Protein AF-A0A3B0J7M9-F1 (afdb_monomer)

Structure (mmCIF, N/CA/C/O backbone):
data_AF-A0A3B0J7M9-F1
#
_entry.id   AF-A0A3B0J7M9-F1
#
loop_
_atom_site.group_PDB
_atom_site.id
_atom_site.type_symbol
_atom_site.label_atom_id
_atom_site.label_alt_id
_atom_site.label_comp_id
_atom_site.label_asym_id
_atom_site.label_entity_id
_atom_site.label_seq_id
_atom_site.pdbx_PDB_ins_code
_atom_site.Cartn_x
_atom_site.Cartn_y
_atom_site.Cartn_z
_atom_site.occupancy
_atom_site.B_iso_or_equiv
_atom_site.auth_seq_id
_atom_site.auth_comp_id
_atom_site.auth_asym_id
_atom_site.auth_atom_id
_atom_site.pdbx_PDB_model_num
ATOM 1 N N . MET A 1 1 ? 18.127 -10.772 -14.877 1.00 65.06 1 MET A N 1
ATOM 2 C CA . MET A 1 1 ? 17.963 -11.924 -13.970 1.00 65.06 1 MET A CA 1
ATOM 3 C C . MET A 1 1 ? 16.869 -12.774 -14.571 1.00 65.06 1 MET A C 1
ATOM 5 O O . MET A 1 1 ? 15.917 -12.187 -15.080 1.00 65.06 1 MET A O 1
ATOM 9 N N . ASP A 1 2 ? 17.038 -14.091 -14.592 1.00 73.06 2 ASP A N 1
ATOM 10 C CA . ASP A 1 2 ? 15.945 -15.001 -14.953 1.00 73.06 2 ASP A CA 1
ATOM 11 C C . ASP A 1 2 ? 14.877 -14.960 -13.842 1.00 73.06 2 ASP A C 1
ATOM 13 O O . ASP A 1 2 ? 15.210 -14.741 -12.678 1.00 73.06 2 ASP A O 1
ATOM 17 N N . GLU A 1 3 ? 13.597 -15.137 -14.164 1.00 77.38 3 GLU A N 1
ATOM 18 C CA . GLU A 1 3 ? 12.531 -15.157 -13.148 1.00 77.38 3 GLU A CA 1
ATOM 19 C C . GLU A 1 3 ? 12.593 -16.402 -12.253 1.00 77.38 3 GLU A C 1
ATOM 21 O O . GLU A 1 3 ? 12.064 -16.394 -11.143 1.00 77.38 3 GLU A O 1
ATOM 26 N N . ASN A 1 4 ? 13.274 -17.458 -12.707 1.00 73.81 4 ASN A N 1
ATOM 27 C CA . ASN A 1 4 ? 13.575 -18.639 -11.899 1.00 73.81 4 ASN A CA 1
ATOM 28 C C . ASN A 1 4 ? 14.769 -18.422 -10.954 1.00 73.81 4 ASN A C 1
ATOM 30 O O . ASN A 1 4 ? 15.087 -19.296 -10.145 1.00 73.81 4 ASN A O 1
ATOM 34 N N . GLU A 1 5 ? 15.448 -17.279 -11.055 1.00 69.00 5 GLU A N 1
ATOM 35 C CA . GLU A 1 5 ? 16.564 -16.917 -10.195 1.00 69.00 5 GLU A CA 1
ATOM 36 C C . GLU A 1 5 ? 16.133 -15.942 -9.102 1.00 69.00 5 GLU A C 1
ATOM 38 O O . GLU A 1 5 ? 15.372 -14.996 -9.302 1.00 69.00 5 GLU A O 1
ATOM 43 N N . ARG A 1 6 ? 16.716 -16.126 -7.918 1.00 80.69 6 ARG A N 1
ATOM 44 C CA . ARG A 1 6 ? 16.541 -15.203 -6.803 1.00 80.69 6 ARG A CA 1
ATOM 45 C C . ARG A 1 6 ? 17.266 -13.887 -7.085 1.00 80.69 6 ARG A C 1
ATOM 47 O O . ARG A 1 6 ? 18.492 -13.812 -6.990 1.00 80.69 6 ARG A O 1
ATOM 54 N N . ALA A 1 7 ? 16.511 -12.824 -7.335 1.00 77.69 7 ALA A N 1
ATOM 55 C CA . ALA A 1 7 ? 17.045 -11.469 -7.390 1.00 77.69 7 ALA A CA 1
ATOM 56 C C . ALA A 1 7 ? 17.095 -10.822 -5.991 1.00 77.69 7 ALA A C 1
ATOM 58 O O . ALA A 1 7 ? 16.279 -11.095 -5.115 1.00 77.69 7 ALA A O 1
ATOM 59 N N . GLY A 1 8 ? 18.080 -9.953 -5.754 1.00 80.69 8 GLY A N 1
ATOM 60 C CA . GLY A 1 8 ? 18.259 -9.253 -4.477 1.00 80.69 8 GLY A CA 1
ATOM 61 C C . GLY A 1 8 ? 17.590 -7.880 -4.455 1.00 80.69 8 GLY A C 1
ATOM 62 O O . GLY A 1 8 ? 18.300 -6.880 -4.428 1.00 80.69 8 GLY A O 1
ATOM 63 N N . HIS A 1 9 ? 16.256 -7.815 -4.460 1.00 80.56 9 HIS A N 1
ATOM 64 C CA . HIS A 1 9 ? 15.515 -6.551 -4.624 1.00 80.56 9 HIS A CA 1
ATOM 65 C C . HIS A 1 9 ? 14.647 -6.153 -3.417 1.00 80.56 9 HIS A C 1
ATOM 67 O O . HIS A 1 9 ? 14.522 -4.966 -3.125 1.00 80.56 9 HIS A O 1
ATOM 73 N N . THR A 1 10 ? 14.087 -7.104 -2.661 1.00 74.12 10 THR A N 1
ATOM 74 C CA . THR A 1 10 ? 13.201 -6.800 -1.515 1.00 74.12 10 THR A CA 1
ATOM 75 C C . THR A 1 10 ? 13.969 -6.530 -0.218 1.00 74.12 10 THR A C 1
ATOM 77 O O . THR A 1 10 ? 13.566 -5.720 0.617 1.00 74.12 10 THR A O 1
ATOM 80 N N . GLY A 1 11 ? 15.110 -7.196 -0.019 1.00 88.56 11 GLY A N 1
ATOM 81 C CA . GLY A 1 11 ? 15.830 -7.197 1.262 1.00 88.56 11 GLY A CA 1
ATOM 82 C C . GLY A 1 11 ? 14.973 -7.743 2.417 1.00 88.56 11 GLY A C 1
ATOM 83 O O . GLY A 1 11 ? 14.135 -8.620 2.214 1.00 88.56 11 GLY A O 1
ATOM 84 N N . VAL A 1 12 ? 15.165 -7.223 3.639 1.00 90.31 12 VAL A N 1
ATOM 85 C CA . VAL A 1 12 ? 14.309 -7.572 4.792 1.00 90.31 12 VAL A CA 1
ATOM 86 C C . VAL A 1 12 ? 12.879 -7.114 4.508 1.00 90.31 12 VAL A C 1
ATOM 88 O O . VAL A 1 12 ? 12.622 -5.910 4.410 1.00 90.31 12 VAL A O 1
ATOM 91 N N . SER A 1 13 ? 11.981 -8.082 4.347 1.00 94.69 13 SER A N 1
ATOM 92 C CA . SER A 1 13 ? 10.613 -7.879 3.876 1.00 94.69 13 SER A CA 1
ATOM 93 C C . SER A 1 13 ? 9.651 -8.908 4.473 1.00 94.69 13 SER A C 1
ATOM 95 O O . SER A 1 13 ? 10.061 -10.036 4.773 1.00 94.69 13 SER A O 1
ATOM 97 N N . LEU A 1 14 ? 8.383 -8.514 4.637 1.00 97.44 14 LEU A N 1
ATOM 98 C CA . LEU A 1 14 ? 7.282 -9.386 5.047 1.00 97.44 14 LEU A CA 1
ATOM 99 C C . LEU A 1 14 ? 5.992 -8.996 4.319 1.00 97.44 14 LEU A C 1
ATOM 101 O O . LEU A 1 14 ? 5.634 -7.822 4.282 1.00 97.44 14 LEU A O 1
ATOM 105 N N . TRP A 1 15 ? 5.277 -9.986 3.787 1.00 98.19 15 TRP A N 1
ATOM 106 C CA . TRP A 1 15 ? 3.929 -9.811 3.244 1.00 98.19 15 TRP A CA 1
ATOM 107 C C . TRP A 1 15 ? 3.099 -11.078 3.420 1.00 98.19 15 TRP A C 1
ATOM 109 O O . TRP A 1 15 ? 3.592 -12.180 3.182 1.00 98.19 15 TRP A O 1
ATOM 119 N N . ALA A 1 16 ? 1.842 -10.933 3.843 1.00 96.00 16 ALA A N 1
ATOM 120 C CA . ALA A 1 16 ? 0.881 -12.030 3.991 1.00 96.00 16 ALA A CA 1
ATOM 121 C C . ALA A 1 16 ? 1.448 -13.239 4.771 1.00 96.00 16 ALA A C 1
ATOM 123 O O . ALA A 1 16 ? 1.261 -14.397 4.402 1.00 96.00 16 ALA A O 1
ATOM 124 N N . GLY A 1 17 ? 2.196 -12.959 5.845 1.00 94.31 17 GLY A N 1
ATOM 125 C CA . GLY A 1 17 ? 2.819 -13.973 6.702 1.00 94.31 17 GLY A CA 1
ATOM 126 C C . GLY A 1 17 ? 4.103 -14.611 6.157 1.00 94.31 17 GLY A C 1
ATOM 127 O O . GLY A 1 17 ? 4.713 -15.406 6.868 1.00 94.31 17 GLY A O 1
ATOM 128 N N . ARG A 1 18 ? 4.549 -14.258 4.945 1.00 95.06 18 ARG A N 1
ATOM 129 C CA . ARG A 1 18 ? 5.828 -14.700 4.369 1.00 95.06 18 ARG A CA 1
ATOM 130 C C . ARG A 1 18 ? 6.914 -13.661 4.608 1.00 95.06 18 ARG A C 1
ATOM 132 O O . ARG A 1 18 ? 6.666 -12.470 4.445 1.00 95.06 18 ARG A O 1
ATOM 139 N N . THR A 1 19 ? 8.112 -14.110 4.969 1.00 94.50 19 THR A N 1
ATOM 140 C CA . THR A 1 19 ? 9.314 -13.277 5.125 1.00 94.50 19 THR A CA 1
ATOM 141 C C . THR A 1 19 ? 10.315 -13.549 4.003 1.00 94.50 19 THR A C 1
ATOM 143 O O . THR A 1 19 ? 10.172 -14.529 3.279 1.00 94.50 19 THR A O 1
ATOM 146 N N . ASN A 1 20 ? 11.333 -12.689 3.865 1.00 91.88 20 ASN A N 1
ATOM 147 C CA . ASN A 1 20 ? 12.397 -12.819 2.857 1.00 91.88 20 ASN A CA 1
ATOM 148 C C . ASN A 1 20 ? 11.833 -12.978 1.433 1.00 91.88 20 ASN A C 1
ATOM 150 O O . ASN A 1 20 ? 12.136 -13.930 0.717 1.00 91.88 20 ASN A O 1
ATOM 154 N N . LEU A 1 21 ? 11.018 -12.011 1.008 1.00 93.81 21 LEU A N 1
ATOM 155 C CA . LEU A 1 21 ? 10.251 -12.105 -0.235 1.00 93.81 21 LEU A CA 1
ATOM 156 C C . LEU A 1 21 ? 11.108 -12.184 -1.505 1.00 93.81 21 LEU A C 1
ATOM 158 O O . LEU A 1 21 ? 10.560 -12.478 -2.555 1.00 93.81 21 LEU A O 1
ATOM 162 N N . ASN A 1 22 ? 12.432 -11.988 -1.436 1.00 90.00 22 ASN A N 1
ATOM 163 C CA . ASN A 1 22 ? 13.326 -12.318 -2.556 1.00 90.00 22 ASN A CA 1
ATOM 164 C C . ASN A 1 22 ? 13.155 -13.775 -3.021 1.00 90.00 22 ASN A C 1
ATOM 166 O O . ASN A 1 22 ? 13.420 -14.075 -4.176 1.00 90.00 22 ASN A O 1
ATOM 170 N N . ASP A 1 23 ? 12.740 -14.677 -2.129 1.00 89.00 23 ASP A N 1
ATOM 171 C CA . ASP A 1 23 ? 12.590 -16.099 -2.440 1.00 89.00 23 ASP A CA 1
ATOM 172 C C . ASP A 1 23 ? 11.310 -16.396 -3.243 1.00 89.00 23 ASP A C 1
ATOM 174 O O . ASP A 1 23 ? 11.196 -17.459 -3.845 1.00 89.00 23 ASP A O 1
ATOM 178 N N . THR A 1 24 ? 10.330 -15.485 -3.232 1.00 91.62 24 THR A N 1
ATOM 179 C CA . THR A 1 24 ? 8.986 -15.725 -3.786 1.00 91.62 24 THR A CA 1
ATOM 180 C C . THR A 1 24 ? 8.420 -14.525 -4.547 1.00 91.62 24 THR A C 1
ATOM 182 O O . THR A 1 24 ? 7.202 -14.416 -4.686 1.00 91.62 24 THR A O 1
ATOM 185 N N . ALA A 1 25 ? 9.260 -13.582 -4.974 1.00 93.69 25 ALA A N 1
ATOM 186 C CA . ALA A 1 25 ? 8.825 -12.375 -5.669 1.00 93.69 25 ALA A CA 1
ATOM 187 C C . ALA A 1 25 ? 9.623 -12.151 -6.951 1.00 93.69 25 ALA A C 1
ATOM 189 O O . ALA A 1 25 ? 10.807 -12.461 -7.031 1.00 93.69 25 ALA A O 1
ATOM 190 N N . ILE A 1 26 ? 8.956 -11.531 -7.921 1.00 94.81 26 ILE A N 1
ATOM 191 C CA . ILE A 1 26 ? 9.579 -10.955 -9.109 1.00 94.81 26 ILE A CA 1
ATOM 192 C C . ILE A 1 26 ? 9.649 -9.444 -8.890 1.00 94.81 26 ILE A C 1
ATOM 194 O O . ILE A 1 26 ? 8.642 -8.800 -8.589 1.00 94.81 26 ILE A O 1
ATOM 198 N N . GLY A 1 27 ? 10.849 -8.878 -8.991 1.00 95.69 27 GLY A N 1
ATOM 199 C CA . GLY A 1 27 ? 11.084 -7.446 -8.831 1.00 95.69 27 GLY A CA 1
ATOM 200 C C . GLY A 1 27 ? 10.988 -6.696 -10.155 1.00 95.69 27 GLY A C 1
ATOM 201 O O . GLY A 1 27 ? 11.694 -7.033 -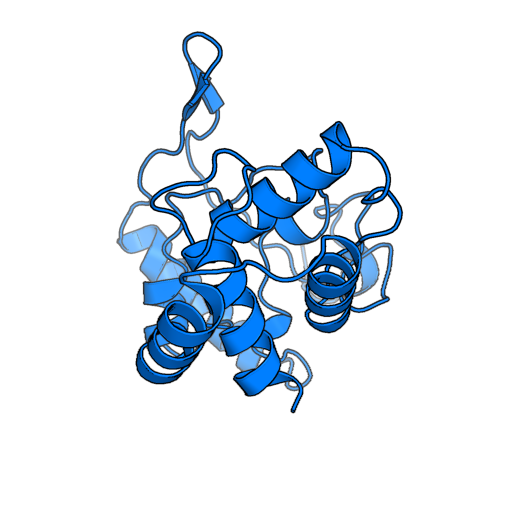11.101 1.00 95.69 27 GLY A O 1
ATOM 202 N N . ILE A 1 28 ? 10.172 -5.641 -10.200 1.00 96.06 28 ILE A N 1
ATOM 203 C CA . ILE A 1 28 ? 10.124 -4.694 -11.321 1.00 96.06 28 ILE A CA 1
ATOM 204 C C . ILE A 1 28 ? 10.658 -3.351 -10.830 1.00 96.06 28 ILE A C 1
ATOM 206 O O . ILE A 1 28 ? 10.045 -2.697 -9.986 1.00 96.06 28 ILE A O 1
ATOM 210 N N . GLU A 1 29 ? 11.800 -2.928 -11.368 1.00 95.62 29 GLU A N 1
ATOM 211 C CA . GLU A 1 29 ? 12.353 -1.601 -11.109 1.00 95.62 29 GLU A CA 1
ATOM 212 C C . GLU A 1 29 ? 11.963 -0.635 -12.225 1.00 95.62 29 GLU A C 1
ATOM 214 O O . GLU A 1 29 ? 12.142 -0.913 -13.411 1.00 95.62 29 GLU A O 1
ATOM 219 N N . ILE A 1 30 ? 11.441 0.528 -11.840 1.00 95.50 30 ILE A N 1
ATOM 220 C CA . ILE A 1 30 ? 10.999 1.556 -12.778 1.00 95.50 30 ILE A CA 1
ATOM 221 C C . ILE A 1 30 ? 11.838 2.798 -12.534 1.00 95.50 30 ILE A C 1
ATOM 223 O O . ILE A 1 30 ? 11.837 3.360 -11.438 1.00 95.50 30 ILE A O 1
ATOM 227 N N . VAL A 1 31 ? 12.539 3.251 -13.571 1.00 95.94 31 VAL A N 1
ATOM 228 C CA . VAL A 1 31 ? 13.343 4.472 -13.499 1.00 95.94 31 VAL A CA 1
ATOM 229 C C . VAL A 1 31 ? 12.435 5.663 -13.186 1.00 95.94 31 VAL A C 1
ATOM 231 O O . VAL A 1 31 ? 11.619 6.069 -14.013 1.00 95.94 31 VAL A O 1
ATOM 234 N N . ASN A 1 32 ? 12.606 6.240 -11.999 1.00 95.69 32 ASN A N 1
ATOM 235 C CA . ASN A 1 32 ? 11.926 7.445 -11.541 1.00 95.69 32 ASN A CA 1
ATOM 236 C C . ASN A 1 32 ? 12.882 8.260 -10.657 1.00 95.69 32 ASN A C 1
ATOM 238 O O . ASN A 1 32 ? 13.706 7.701 -9.938 1.00 95.69 32 ASN A O 1
ATOM 242 N N . LYS A 1 33 ? 12.786 9.592 -10.705 1.00 94.12 33 LYS A N 1
ATOM 243 C CA . LYS A 1 33 ? 13.670 10.500 -9.948 1.00 94.12 33 LYS A CA 1
ATOM 244 C C . LYS A 1 33 ? 13.161 10.785 -8.528 1.00 94.12 33 LYS A C 1
ATOM 246 O O . LYS A 1 33 ? 13.426 11.859 -7.990 1.00 94.12 33 LYS A O 1
ATOM 251 N N . ALA A 1 34 ? 12.390 9.867 -7.944 1.00 94.19 34 ALA A N 1
ATOM 252 C CA . ALA A 1 34 ? 11.951 9.977 -6.561 1.00 94.19 34 ALA A CA 1
ATOM 253 C C . ALA A 1 34 ? 13.166 10.115 -5.637 1.00 94.19 34 ALA A C 1
ATOM 255 O O . ALA A 1 34 ? 14.185 9.446 -5.801 1.00 94.19 34 ALA A O 1
ATOM 256 N N . GLY A 1 35 ? 13.069 11.023 -4.675 1.00 93.00 35 GLY A N 1
ATOM 257 C CA . GLY A 1 35 ? 14.208 11.409 -3.853 1.00 93.00 35 GLY A CA 1
ATOM 258 C C . GLY A 1 35 ? 13.844 12.494 -2.854 1.00 93.00 35 GLY A C 1
ATOM 259 O O . GLY A 1 35 ? 12.697 12.935 -2.783 1.00 93.00 35 GLY A O 1
ATOM 260 N N . TYR A 1 36 ? 14.807 12.899 -2.034 1.00 91.75 36 TYR A N 1
ATOM 261 C CA . TYR A 1 36 ? 14.607 13.993 -1.092 1.00 91.75 36 TYR A CA 1
ATOM 262 C C . TYR A 1 36 ? 15.021 15.312 -1.736 1.00 91.75 36 TYR A C 1
ATOM 264 O O . TYR A 1 36 ? 16.141 15.448 -2.222 1.00 91.75 36 TYR A O 1
ATOM 272 N N . ALA A 1 37 ? 14.127 16.293 -1.693 1.00 91.75 37 ALA A N 1
ATOM 273 C CA . ALA A 1 37 ? 14.407 17.674 -2.051 1.00 91.75 37 ALA A CA 1
ATOM 274 C C . ALA A 1 37 ? 13.946 18.569 -0.897 1.00 91.75 37 ALA A C 1
ATOM 276 O O . ALA A 1 37 ? 12.807 18.463 -0.442 1.00 91.75 37 ALA A O 1
ATOM 277 N N . ASN A 1 38 ? 14.836 19.427 -0.391 1.00 91.12 38 ASN A N 1
ATOM 278 C CA . ASN A 1 38 ? 14.557 20.343 0.725 1.00 91.12 38 ASN A CA 1
ATOM 279 C C . ASN A 1 38 ? 13.962 19.641 1.963 1.00 91.12 38 ASN A C 1
ATOM 281 O O . ASN A 1 38 ? 12.992 20.108 2.553 1.00 91.12 38 ASN A O 1
ATOM 285 N N . GLY A 1 39 ? 14.505 18.472 2.322 1.00 88.31 39 GLY A N 1
ATOM 286 C CA . GLY A 1 39 ? 14.043 17.686 3.473 1.00 88.31 39 GLY A CA 1
ATOM 287 C C . GLY A 1 39 ? 12.696 16.978 3.277 1.00 88.31 39 GLY A C 1
ATOM 288 O O . GLY A 1 39 ? 12.239 16.287 4.184 1.00 88.31 39 GLY A O 1
ATOM 289 N N . LYS A 1 40 ? 12.070 17.092 2.100 1.00 87.88 40 LYS A N 1
ATOM 290 C CA . LYS A 1 40 ? 10.803 16.437 1.770 1.00 87.88 40 LYS A CA 1
ATOM 291 C C . LYS A 1 40 ? 11.006 15.378 0.692 1.00 87.88 40 LYS A C 1
ATOM 293 O O . LYS A 1 40 ? 11.702 15.596 -0.296 1.00 87.88 40 LYS A O 1
ATOM 298 N N . MET A 1 41 ? 10.360 14.234 0.875 1.00 91.06 41 MET A 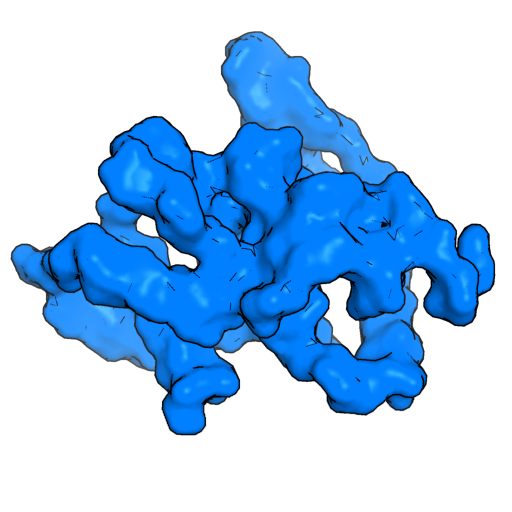N 1
ATOM 299 C CA . MET A 1 41 ? 10.270 13.203 -0.156 1.00 91.06 41 MET A CA 1
ATOM 300 C C . MET A 1 41 ? 9.412 13.713 -1.322 1.00 91.06 41 MET A C 1
ATOM 302 O O . MET A 1 41 ? 8.276 14.146 -1.108 1.00 91.06 41 MET A O 1
ATOM 306 N N . ILE A 1 42 ? 9.944 13.643 -2.539 1.00 94.94 42 ILE A N 1
ATOM 307 C CA . ILE A 1 42 ? 9.242 13.986 -3.777 1.00 94.94 42 ILE A CA 1
ATOM 308 C C . ILE A 1 42 ? 9.027 12.736 -4.633 1.00 94.94 42 ILE A C 1
ATOM 310 O O . ILE A 1 42 ? 9.901 11.874 -4.716 1.00 94.94 42 ILE A O 1
ATOM 314 N N . PHE A 1 43 ? 7.865 12.666 -5.284 1.00 96.44 43 PHE A N 1
ATOM 315 C CA . PHE A 1 43 ? 7.486 11.591 -6.200 1.00 96.44 43 PHE A CA 1
ATOM 316 C C . PHE A 1 43 ? 7.121 12.200 -7.560 1.00 96.44 43 PHE A C 1
ATOM 318 O O . PHE A 1 43 ? 5.984 12.633 -7.749 1.00 96.44 43 PHE A O 1
ATOM 325 N N . PRO A 1 44 ? 8.080 12.318 -8.493 1.00 96.69 44 PRO A N 1
ATOM 326 C CA . PRO A 1 44 ? 7.790 12.731 -9.861 1.00 96.69 44 PRO A CA 1
ATOM 327 C C . PRO A 1 44 ? 6.808 11.772 -10.539 1.00 96.69 44 PRO A C 1
ATOM 329 O O . PRO A 1 44 ? 6.856 10.565 -10.299 1.00 96.69 44 PRO A O 1
ATOM 332 N N . LEU A 1 45 ? 5.964 12.302 -11.428 1.00 97.06 45 LEU A N 1
ATOM 333 C CA . LEU A 1 45 ? 5.076 11.481 -12.250 1.00 97.06 45 LEU A CA 1
ATOM 334 C C . LEU A 1 45 ? 5.877 10.486 -13.097 1.00 97.06 45 LEU A C 1
ATOM 336 O O . LEU A 1 45 ? 6.977 10.785 -13.568 1.00 97.06 45 LEU A O 1
ATOM 340 N N . PHE A 1 46 ? 5.303 9.304 -13.290 1.00 97.12 46 PHE A N 1
ATOM 341 C CA . PHE A 1 46 ? 5.825 8.304 -14.212 1.00 97.12 46 PHE A CA 1
ATOM 342 C C . PHE A 1 46 ? 5.439 8.675 -15.645 1.00 97.12 46 PHE A C 1
ATOM 344 O O . PHE A 1 46 ? 4.355 9.206 -15.880 1.00 97.12 46 PHE A O 1
ATOM 351 N N . ASN A 1 47 ? 6.328 8.404 -16.600 1.00 95.50 47 ASN A N 1
ATOM 352 C CA . ASN A 1 47 ? 6.023 8.570 -18.018 1.00 95.50 47 ASN A CA 1
ATOM 353 C C . ASN A 1 47 ? 4.943 7.554 -18.431 1.00 95.50 47 ASN A C 1
ATOM 355 O O . ASN A 1 47 ? 5.061 6.380 -18.081 1.00 95.50 47 ASN A O 1
ATOM 359 N N . ASP A 1 48 ? 3.928 7.971 -19.191 1.00 95.62 48 ASP A N 1
ATOM 360 C CA . ASP A 1 48 ? 2.835 7.077 -19.598 1.00 95.62 48 ASP A CA 1
ATOM 361 C C . ASP A 1 48 ? 3.333 5.850 -20.391 1.00 95.62 48 ASP A C 1
ATOM 363 O O . ASP A 1 48 ? 2.875 4.742 -20.130 1.00 95.62 48 ASP A O 1
ATOM 367 N N . ASN A 1 49 ? 4.370 5.984 -21.230 1.00 97.44 49 ASN A N 1
ATOM 368 C CA . ASN A 1 49 ? 4.987 4.845 -21.926 1.00 97.44 49 ASN A CA 1
ATOM 369 C C . ASN A 1 49 ? 5.632 3.847 -20.949 1.00 97.44 49 ASN A C 1
ATOM 371 O O . ASN A 1 49 ? 5.607 2.643 -21.189 1.00 97.44 49 ASN A O 1
ATOM 375 N N . GLN A 1 50 ? 6.220 4.328 -19.842 1.00 96.31 50 GLN A N 1
ATOM 376 C CA . GLN A 1 50 ? 6.736 3.434 -18.796 1.00 96.31 50 GLN A CA 1
ATOM 377 C C . GLN A 1 50 ? 5.586 2.719 -18.089 1.00 96.31 50 GLN A C 1
ATOM 379 O O . GLN A 1 50 ? 5.698 1.536 -17.786 1.00 96.31 50 GLN A O 1
ATOM 384 N N . VAL A 1 51 ? 4.485 3.425 -17.827 1.00 97.69 51 VAL A N 1
ATOM 385 C CA . VAL A 1 51 ? 3.301 2.848 -17.182 1.00 97.69 51 VAL A CA 1
ATOM 386 C C . VAL A 1 51 ? 2.683 1.762 -18.060 1.00 97.69 51 VAL A C 1
ATOM 388 O O . VAL A 1 51 ? 2.355 0.696 -17.547 1.00 97.69 51 VAL A O 1
ATOM 391 N N . ASP A 1 52 ? 2.560 1.989 -19.365 1.00 97.88 52 ASP A N 1
ATOM 392 C CA . ASP A 1 52 ? 1.996 0.999 -20.285 1.00 97.88 52 ASP A CA 1
ATOM 393 C C . ASP A 1 52 ? 2.899 -0.229 -20.443 1.00 97.88 52 ASP A C 1
ATOM 395 O O . ASP A 1 52 ? 2.406 -1.354 -20.365 1.00 97.88 52 ASP A O 1
ATOM 399 N N . ALA A 1 53 ? 4.221 -0.039 -20.518 1.00 97.88 53 ALA A N 1
ATOM 400 C CA . ALA A 1 53 ? 5.171 -1.152 -20.501 1.00 97.88 53 ALA A CA 1
ATOM 401 C C . ALA A 1 53 ? 5.081 -1.978 -19.203 1.00 97.88 53 ALA A C 1
ATOM 403 O O . ALA A 1 53 ? 5.134 -3.206 -19.235 1.00 97.88 53 ALA A O 1
ATOM 404 N N . VAL A 1 54 ? 4.903 -1.317 -18.052 1.00 97.75 54 VAL A N 1
ATOM 405 C CA . VAL A 1 54 ? 4.707 -1.999 -16.763 1.00 97.75 54 VAL A CA 1
ATOM 406 C C . VAL A 1 54 ? 3.403 -2.790 -16.748 1.00 97.75 54 VAL A C 1
ATOM 408 O O . VAL A 1 54 ? 3.394 -3.905 -16.233 1.00 97.75 54 VAL A O 1
ATOM 411 N N . LYS A 1 55 ? 2.315 -2.258 -17.320 1.00 98.06 55 LYS A N 1
ATOM 412 C CA . LYS A 1 55 ? 1.046 -2.994 -17.413 1.00 98.06 55 LYS A CA 1
ATOM 413 C C . LYS A 1 55 ? 1.195 -4.260 -18.251 1.00 98.06 55 LYS A C 1
ATOM 415 O O . LYS A 1 55 ? 0.781 -5.327 -17.810 1.00 98.06 55 LYS A O 1
ATOM 420 N N . GLU A 1 56 ? 1.800 -4.147 -19.433 1.00 98.06 56 GLU A N 1
ATOM 421 C CA . GLU A 1 56 ? 2.023 -5.287 -20.327 1.00 98.06 56 GLU A CA 1
ATOM 422 C C . GLU A 1 56 ? 2.878 -6.366 -19.649 1.00 98.06 56 GLU A C 1
ATOM 424 O O . GLU A 1 56 ? 2.491 -7.537 -19.609 1.00 98.06 56 GLU A O 1
ATOM 429 N N . LEU A 1 57 ? 3.994 -5.961 -19.034 1.00 97.75 57 LEU A N 1
ATOM 430 C CA . LEU A 1 57 ? 4.879 -6.866 -18.306 1.00 97.75 57 LEU A CA 1
ATOM 431 C C . LEU A 1 57 ? 4.163 -7.545 -17.133 1.00 97.75 57 LEU A C 1
ATOM 433 O O . LEU A 1 57 ? 4.249 -8.762 -16.976 1.00 97.75 57 LEU A O 1
ATOM 437 N N . ALA A 1 58 ? 3.441 -6.779 -16.315 1.00 97.50 58 ALA A N 1
ATOM 438 C CA . ALA A 1 58 ? 2.742 -7.323 -15.160 1.00 97.50 58 ALA A CA 1
ATOM 439 C C . ALA A 1 58 ? 1.641 -8.309 -15.576 1.00 97.50 58 ALA A C 1
ATOM 441 O O . ALA A 1 58 ? 1.544 -9.377 -14.979 1.00 97.50 58 ALA A O 1
ATOM 442 N N . LEU A 1 59 ? 0.866 -8.020 -16.628 1.00 97.06 59 LEU A N 1
ATOM 443 C CA . LEU A 1 59 ? -0.123 -8.967 -17.160 1.00 97.06 59 LEU A CA 1
ATOM 444 C C . LEU A 1 59 ? 0.532 -10.260 -17.649 1.00 97.06 59 LEU A C 1
ATOM 446 O O . LEU A 1 59 ? 0.026 -11.344 -17.360 1.00 97.06 59 LEU A O 1
ATOM 450 N N . ASN A 1 60 ? 1.668 -10.160 -18.345 1.00 96.88 60 ASN A N 1
ATOM 451 C CA . ASN A 1 60 ? 2.413 -11.332 -18.794 1.00 96.88 60 ASN A CA 1
ATOM 452 C C . ASN A 1 60 ? 2.896 -12.199 -17.618 1.00 96.88 60 ASN A C 1
ATOM 454 O O . ASN A 1 60 ? 2.785 -13.422 -17.674 1.00 96.88 60 ASN A O 1
ATOM 458 N N . ILE A 1 61 ? 3.405 -11.576 -16.551 1.00 96.44 61 ILE A N 1
ATOM 459 C CA . ILE A 1 61 ? 3.829 -12.277 -15.332 1.00 96.44 61 ILE A CA 1
ATOM 460 C C . ILE A 1 61 ? 2.623 -12.944 -14.661 1.00 96.44 61 ILE A C 1
ATOM 462 O O . ILE A 1 61 ? 2.646 -14.147 -14.419 1.00 96.44 61 ILE A O 1
ATOM 466 N N . ILE A 1 62 ? 1.537 -12.207 -14.417 1.00 96.00 62 ILE A N 1
ATOM 467 C CA . ILE A 1 62 ? 0.339 -12.729 -13.734 1.00 96.00 62 ILE A CA 1
ATOM 468 C C . ILE A 1 62 ? -0.227 -13.960 -14.458 1.00 96.00 62 ILE A C 1
ATOM 470 O O . ILE A 1 62 ? -0.589 -14.940 -13.813 1.00 96.00 62 ILE A O 1
ATOM 474 N N . GLN A 1 63 ? -0.244 -13.958 -15.796 1.00 95.56 63 GLN A N 1
ATOM 475 C CA . GLN A 1 63 ? -0.704 -15.107 -16.589 1.00 95.56 63 GLN A CA 1
ATOM 476 C C . GLN A 1 63 ? 0.141 -16.373 -16.380 1.00 95.56 63 GLN A C 1
ATOM 478 O O . GLN A 1 63 ? -0.377 -17.481 -16.511 1.00 95.56 63 GLN A O 1
ATOM 483 N N . ARG A 1 64 ? 1.432 -16.227 -16.062 1.00 96.62 64 ARG A N 1
ATOM 484 C CA . ARG A 1 64 ? 2.364 -17.346 -15.851 1.00 96.62 64 ARG A CA 1
ATOM 485 C C . ARG A 1 64 ? 2.411 -17.824 -14.399 1.00 96.62 64 ARG A C 1
ATOM 487 O O . ARG A 1 64 ? 2.785 -18.970 -14.163 1.00 96.62 64 ARG A O 1
ATOM 494 N N . TYR A 1 65 ? 1.991 -16.989 -13.447 1.00 95.12 65 TYR A N 1
ATOM 495 C CA . TYR A 1 65 ? 1.985 -17.290 -12.012 1.00 95.12 65 TYR A CA 1
ATOM 496 C C . TYR A 1 65 ? 0.564 -17.177 -11.433 1.00 95.12 65 TYR A C 1
ATOM 498 O O . TYR A 1 65 ? 0.237 -16.168 -10.808 1.00 95.12 65 TYR A O 1
ATOM 506 N N . PRO A 1 66 ? -0.290 -18.208 -11.594 1.00 89.94 66 PRO A N 1
ATOM 507 C CA . PRO A 1 66 ? -1.709 -18.140 -11.223 1.00 89.94 66 PRO A CA 1
ATOM 508 C C . PRO A 1 66 ? -1.967 -17.945 -9.718 1.00 89.94 66 PRO A C 1
ATOM 510 O O . PRO A 1 66 ? -3.021 -17.437 -9.344 1.00 89.94 66 PRO A O 1
ATOM 513 N N . ASP A 1 67 ? -1.004 -18.279 -8.852 1.00 92.00 67 ASP A N 1
ATOM 514 C CA . ASP A 1 67 ? -1.086 -18.023 -7.404 1.00 92.00 67 ASP A CA 1
ATOM 515 C C . ASP A 1 67 ? -0.878 -16.532 -7.043 1.00 92.00 67 ASP A C 1
ATOM 517 O O . ASP A 1 67 ? -1.043 -16.118 -5.886 1.00 92.00 67 ASP A O 1
ATOM 521 N N . MET A 1 68 ? -0.509 -15.691 -8.017 1.00 94.38 68 MET A N 1
ATOM 522 C CA . MET A 1 68 ? -0.351 -14.249 -7.843 1.00 94.38 68 MET A CA 1
ATOM 523 C C . MET A 1 68 ? -1.719 -13.559 -7.799 1.00 94.38 68 MET A C 1
ATOM 525 O O . MET A 1 68 ? -2.202 -12.991 -8.774 1.00 94.38 68 MET A O 1
ATOM 529 N N . SER A 1 69 ? -2.343 -13.596 -6.621 1.00 96.25 69 SER A N 1
ATOM 530 C CA . SER A 1 69 ? -3.571 -12.842 -6.357 1.00 96.25 69 SER A CA 1
ATOM 531 C C . SER A 1 69 ? -3.373 -11.323 -6.532 1.00 96.25 69 SER A C 1
ATOM 533 O O . SER A 1 69 ? -2.257 -10.824 -6.345 1.00 96.25 69 SER A O 1
ATOM 535 N N . PRO A 1 70 ? -4.447 -10.547 -6.786 1.00 98.12 70 PRO A N 1
ATOM 536 C CA . PRO A 1 70 ? -4.377 -9.085 -6.857 1.00 98.12 70 PRO A CA 1
ATOM 537 C C . PRO A 1 70 ? -3.706 -8.433 -5.637 1.00 98.12 70 PRO A C 1
ATOM 539 O O . PRO A 1 70 ? -2.990 -7.445 -5.770 1.00 98.12 70 PRO A O 1
ATOM 542 N N . THR A 1 71 ? -3.881 -9.007 -4.444 1.00 98.38 71 THR A N 1
ATOM 543 C CA . THR A 1 71 ? -3.285 -8.513 -3.192 1.00 98.38 71 THR A CA 1
ATOM 544 C C . THR A 1 71 ? -1.797 -8.846 -3.036 1.00 98.38 71 THR A C 1
ATOM 546 O O . THR A 1 71 ? -1.182 -8.409 -2.069 1.00 98.38 71 THR A O 1
ATOM 549 N N . ASN A 1 72 ? -1.202 -9.606 -3.961 1.00 98.31 72 ASN A N 1
ATOM 550 C CA . ASN A 1 72 ? 0.236 -9.902 -3.993 1.00 98.31 72 ASN A CA 1
ATOM 551 C C . ASN A 1 72 ? 1.024 -8.971 -4.927 1.00 98.31 72 ASN A C 1
ATOM 553 O O . ASN A 1 72 ? 2.246 -9.078 -5.008 1.00 98.31 72 ASN A O 1
ATOM 557 N N . ILE A 1 73 ? 0.349 -8.044 -5.608 1.00 98.38 73 ILE A N 1
ATOM 558 C CA . ILE A 1 73 ? 0.986 -7.008 -6.423 1.00 98.38 73 ILE A CA 1
ATOM 559 C C . ILE A 1 73 ? 1.130 -5.776 -5.535 1.00 98.38 73 ILE A C 1
ATOM 561 O O . ILE A 1 73 ? 0.166 -5.059 -5.269 1.00 98.38 73 ILE A O 1
ATOM 565 N N . VAL A 1 74 ? 2.339 -5.587 -5.015 1.00 98.56 74 VAL A N 1
ATOM 566 C CA . VAL A 1 74 ? 2.619 -4.672 -3.905 1.00 98.56 74 VAL A CA 1
ATOM 567 C C . VAL A 1 74 ? 3.795 -3.759 -4.202 1.00 98.56 74 VAL A C 1
ATOM 569 O O . VAL A 1 74 ? 4.689 -4.089 -4.982 1.00 98.56 74 VAL A O 1
ATOM 572 N N . GLY A 1 75 ? 3.805 -2.598 -3.556 1.00 98.38 75 GLY A N 1
ATOM 573 C CA . GLY A 1 75 ? 4.961 -1.722 -3.530 1.00 98.38 75 GLY A CA 1
ATOM 574 C C . GLY A 1 75 ? 6.019 -2.230 -2.558 1.00 98.38 75 GLY A C 1
ATOM 575 O O . GLY A 1 75 ? 5.739 -2.939 -1.589 1.00 98.38 75 GLY A O 1
ATOM 576 N N . HIS A 1 76 ? 7.258 -1.790 -2.752 1.00 98.06 76 HIS A N 1
ATOM 577 C CA . HIS A 1 76 ? 8.319 -2.053 -1.784 1.00 98.06 76 HIS A CA 1
ATOM 578 C C . HIS A 1 76 ? 8.013 -1.400 -0.425 1.00 98.06 76 HIS A C 1
ATOM 580 O O . HIS A 1 76 ? 8.364 -1.942 0.625 1.00 98.06 76 HIS A O 1
ATOM 586 N N . SER A 1 77 ? 7.312 -0.260 -0.440 1.00 98.06 77 SER A N 1
ATOM 587 C CA . SER A 1 77 ? 6.780 0.401 0.753 1.00 98.06 77 SER A CA 1
ATOM 588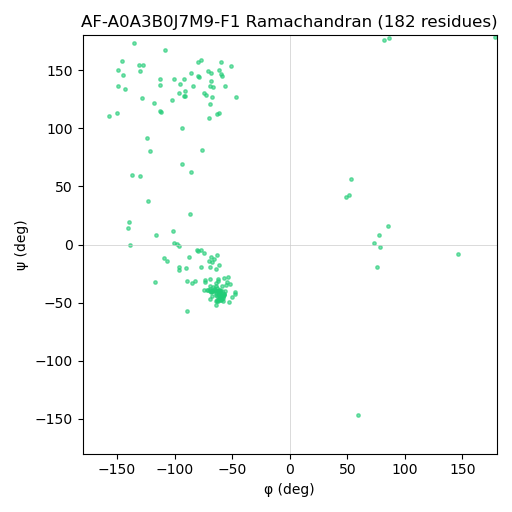 C C . SER A 1 77 ? 5.911 -0.508 1.613 1.00 98.06 77 SER A C 1
ATOM 590 O O . SER A 1 77 ? 5.921 -0.342 2.829 1.00 98.06 77 SER A O 1
ATOM 592 N N . ASP A 1 78 ? 5.196 -1.456 1.006 1.00 98.75 78 ASP A N 1
ATOM 593 C CA . ASP A 1 78 ? 4.199 -2.277 1.698 1.00 98.75 78 ASP A CA 1
ATOM 594 C C . ASP A 1 78 ? 4.842 -3.450 2.435 1.00 98.75 78 ASP A C 1
ATOM 596 O O . ASP A 1 78 ? 4.387 -3.860 3.501 1.00 98.75 78 ASP A O 1
ATOM 600 N N . ILE A 1 79 ? 5.948 -3.949 1.881 1.00 98.31 79 ILE A N 1
ATOM 601 C CA . ILE A 1 79 ? 6.671 -5.114 2.396 1.00 98.31 79 ILE A CA 1
ATOM 602 C C . ILE A 1 79 ? 7.850 -4.736 3.299 1.00 98.31 79 ILE A C 1
ATOM 604 O O . ILE A 1 79 ? 8.346 -5.574 4.049 1.00 98.31 79 ILE A O 1
ATOM 608 N N . ALA A 1 80 ? 8.333 -3.491 3.214 1.00 97.25 80 ALA A N 1
ATOM 609 C CA . ALA A 1 80 ? 9.497 -2.984 3.939 1.00 97.25 80 ALA A CA 1
ATOM 610 C C . ALA A 1 80 ? 9.177 -1.659 4.654 1.00 97.25 80 ALA A C 1
ATOM 612 O O . ALA A 1 80 ? 9.816 -0.622 4.421 1.00 97.25 80 ALA A O 1
ATOM 613 N N . ILE A 1 81 ? 8.177 -1.718 5.539 1.00 97.69 81 ILE A N 1
ATOM 614 C CA . ILE A 1 81 ? 7.616 -0.574 6.267 1.00 97.69 81 ILE A CA 1
ATOM 615 C C . ILE A 1 81 ? 8.706 0.313 6.872 1.00 97.69 81 ILE A C 1
ATOM 617 O O . ILE A 1 81 ? 9.592 -0.140 7.596 1.00 97.69 81 ILE A O 1
ATOM 621 N N . GLY A 1 82 ? 8.639 1.612 6.574 1.00 94.19 82 GLY A N 1
ATOM 622 C CA . GLY A 1 82 ? 9.538 2.620 7.136 1.00 94.19 82 GLY A CA 1
ATOM 623 C C . GLY A 1 82 ? 10.950 2.654 6.547 1.00 94.19 82 GLY A C 1
ATOM 624 O O . GLY A 1 82 ? 11.621 3.675 6.675 1.00 94.19 82 GLY A O 1
ATOM 625 N N . ARG A 1 83 ? 11.396 1.581 5.884 1.00 96.31 83 ARG A N 1
ATOM 626 C CA . ARG A 1 83 ? 12.690 1.519 5.188 1.00 96.31 83 ARG A CA 1
ATOM 627 C C . ARG A 1 83 ? 12.582 1.985 3.740 1.00 96.31 83 ARG A C 1
ATOM 629 O O . ARG A 1 83 ? 13.553 2.501 3.189 1.00 96.31 83 ARG A O 1
ATOM 636 N N . LYS A 1 84 ? 11.424 1.763 3.118 1.00 96.25 84 LYS A N 1
ATOM 637 C CA . LYS A 1 84 ? 11.176 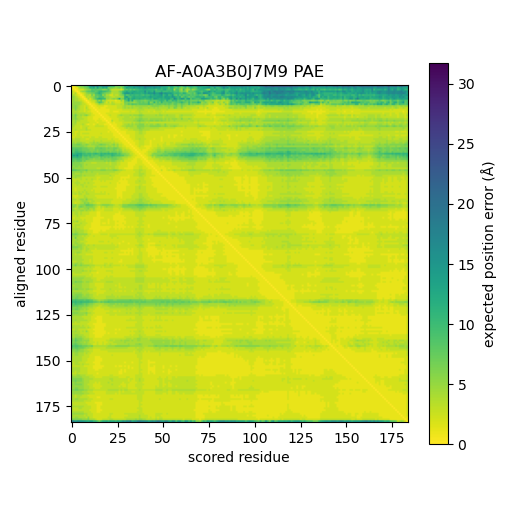2.004 1.695 1.00 96.25 84 LYS A CA 1
ATOM 638 C C . LYS A 1 84 ? 9.937 2.863 1.482 1.00 96.25 84 LYS A C 1
ATOM 640 O O . LYS A 1 84 ? 9.063 2.959 2.340 1.00 96.25 84 LYS A O 1
ATOM 645 N N . SER A 1 85 ? 9.910 3.563 0.356 1.00 96.81 85 SER A N 1
ATOM 646 C CA . SER A 1 85 ? 8.820 4.473 -0.038 1.00 96.81 85 SER A CA 1
ATOM 647 C C . SER A 1 85 ? 8.470 4.349 -1.521 1.00 96.81 85 SER A C 1
ATOM 649 O O . SER A 1 85 ? 7.592 5.057 -1.997 1.00 96.81 85 SER A O 1
ATOM 651 N N . ASP A 1 86 ? 9.164 3.475 -2.242 1.00 97.12 86 ASP A N 1
ATOM 652 C CA . ASP A 1 86 ? 8.952 3.111 -3.634 1.00 97.12 86 ASP A CA 1
ATOM 653 C C . ASP A 1 86 ? 7.799 2.097 -3.786 1.00 97.12 86 ASP A C 1
ATOM 655 O O . ASP A 1 86 ? 7.607 1.249 -2.911 1.00 97.12 86 ASP A O 1
ATOM 659 N N . PRO A 1 87 ? 7.014 2.179 -4.879 1.00 97.75 87 PRO A N 1
ATOM 660 C CA . PRO A 1 87 ? 7.166 3.104 -6.012 1.00 97.75 87 PRO A CA 1
ATOM 661 C C . PRO A 1 87 ? 6.611 4.520 -5.741 1.00 97.75 87 PRO A C 1
ATOM 663 O O . PRO A 1 87 ? 6.805 5.430 -6.545 1.00 97.75 87 PRO A O 1
ATOM 666 N N . GLY A 1 88 ? 5.984 4.732 -4.580 1.00 96.69 88 GLY A N 1
ATOM 667 C CA . GLY A 1 88 ? 5.570 6.048 -4.097 1.00 96.69 88 GLY A CA 1
ATOM 668 C C . GLY A 1 88 ? 4.203 6.516 -4.588 1.00 96.69 88 GLY A C 1
ATOM 669 O O . GLY A 1 88 ? 3.528 5.855 -5.372 1.00 96.69 88 GLY A O 1
ATOM 670 N N . ALA A 1 89 ? 3.791 7.696 -4.118 1.00 97.19 89 ALA A N 1
ATOM 671 C CA . ALA A 1 89 ? 2.428 8.207 -4.308 1.00 97.19 89 ALA A CA 1
ATOM 672 C C . ALA A 1 89 ? 2.106 8.614 -5.757 1.00 97.19 89 ALA A C 1
ATOM 674 O O . ALA A 1 89 ? 0.948 8.833 -6.089 1.00 97.19 89 ALA A O 1
ATOM 675 N N . ALA A 1 90 ? 3.120 8.747 -6.616 1.00 97.94 90 ALA A N 1
ATOM 676 C CA . ALA A 1 90 ? 2.925 9.055 -8.031 1.00 97.94 90 ALA A CA 1
ATOM 677 C C . ALA A 1 90 ? 2.710 7.803 -8.894 1.00 97.94 90 ALA A C 1
ATOM 679 O O . ALA A 1 90 ? 2.376 7.927 -10.073 1.00 97.94 90 ALA A O 1
ATOM 680 N N . PHE A 1 91 ? 2.930 6.606 -8.341 1.00 98.38 91 PHE A N 1
ATOM 681 C CA . PHE A 1 91 ? 2.758 5.369 -9.089 1.00 98.38 91 PHE A CA 1
ATOM 682 C C . PHE A 1 91 ? 1.267 5.084 -9.306 1.00 98.38 91 PHE A C 1
ATOM 684 O O . PHE A 1 91 ? 0.503 5.114 -8.344 1.00 98.38 91 PHE A O 1
ATOM 691 N N . PRO A 1 92 ? 0.806 4.824 -10.537 1.00 98.25 92 PRO A N 1
ATOM 692 C CA . PRO A 1 92 ? -0.617 4.882 -10.848 1.00 98.25 92 PRO A CA 1
ATOM 693 C C . PRO A 1 92 ? -1.348 3.563 -10.542 1.00 98.25 92 PRO A C 1
ATOM 695 O O . PRO A 1 92 ? -1.914 2.945 -11.443 1.00 98.25 92 PRO A O 1
ATOM 698 N N . TRP A 1 93 ? -1.379 3.149 -9.271 1.00 98.69 93 TRP A N 1
ATOM 699 C CA . TRP A 1 93 ? -2.001 1.897 -8.813 1.00 98.69 93 TRP A CA 1
ATOM 700 C C . TRP A 1 93 ? -3.429 1.706 -9.331 1.00 98.69 93 TRP A C 1
ATOM 702 O O . TRP A 1 93 ? -3.749 0.648 -9.866 1.00 98.69 93 TRP A O 1
ATOM 712 N N . LYS A 1 94 ? -4.270 2.750 -9.277 1.00 98.25 94 LYS A N 1
ATOM 713 C CA . LYS A 1 94 ? -5.637 2.682 -9.818 1.00 98.25 94 LYS A CA 1
ATOM 714 C C . LYS A 1 94 ? -5.665 2.387 -11.319 1.00 98.25 94 LYS A C 1
ATOM 716 O O . LYS A 1 94 ? -6.458 1.557 -11.747 1.00 98.25 94 LYS A O 1
ATOM 721 N N . LYS A 1 95 ? -4.787 3.025 -12.109 1.00 98.00 95 LYS A N 1
ATOM 722 C CA . LYS A 1 95 ? -4.720 2.786 -13.562 1.00 98.00 95 LYS A CA 1
ATOM 723 C C . LYS A 1 95 ? -4.295 1.348 -13.873 1.00 98.00 95 LYS A C 1
ATOM 725 O O . LYS A 1 95 ? -4.714 0.816 -14.892 1.00 98.00 95 LYS A O 1
ATOM 730 N N . LEU A 1 96 ? -3.443 0.746 -13.038 1.00 98.56 96 LEU A N 1
ATOM 731 C CA . LEU A 1 96 ? -3.074 -0.668 -13.153 1.00 98.56 96 LEU A CA 1
ATOM 732 C C . LEU A 1 96 ? -4.266 -1.567 -12.798 1.00 98.56 96 LEU A C 1
ATOM 734 O O . LEU A 1 96 ? -4.608 -2.463 -13.572 1.00 98.56 96 LEU A O 1
ATOM 738 N N . TYR A 1 97 ? -4.952 -1.278 -11.691 1.00 98.62 97 TYR A N 1
ATOM 739 C CA . TYR A 1 97 ? -6.147 -2.014 -11.277 1.00 98.62 97 TYR A CA 1
ATOM 740 C C . TYR A 1 97 ? -7.238 -2.007 -12.353 1.00 98.62 97 TYR A C 1
ATOM 742 O O . TYR A 1 97 ? -7.814 -3.051 -12.643 1.00 98.62 97 TYR A O 1
ATOM 750 N N . ASP A 1 98 ? -7.473 -0.862 -12.999 1.00 97.94 98 ASP A N 1
ATOM 751 C CA . ASP A 1 98 ? -8.451 -0.735 -14.090 1.00 97.94 98 ASP A CA 1
ATOM 752 C C . ASP A 1 98 ? -8.120 -1.623 -15.301 1.00 97.94 98 ASP A C 1
ATOM 754 O O . ASP A 1 98 ? -8.990 -1.911 -16.118 1.00 97.94 98 ASP A O 1
ATOM 758 N N . THR A 1 99 ? -6.875 -2.095 -15.398 1.00 97.25 99 THR A N 1
ATOM 759 C CA . THR A 1 99 ? -6.413 -3.064 -16.404 1.00 97.25 99 THR A CA 1
ATOM 760 C C . THR A 1 99 ? -6.296 -4.497 -15.872 1.00 97.25 99 THR A C 1
ATOM 762 O O . THR A 1 99 ? -5.735 -5.354 -16.546 1.00 97.25 99 THR A O 1
ATOM 765 N N . GLY A 1 100 ? -6.826 -4.777 -14.677 1.00 97.12 100 GLY A N 1
ATOM 766 C CA . GLY A 1 100 ? -6.806 -6.103 -14.050 1.00 97.12 100 GLY A CA 1
ATOM 767 C C . GLY A 1 100 ? -5.538 -6.416 -13.250 1.00 97.12 100 GLY A C 1
ATOM 768 O O . GLY A 1 100 ? -5.285 -7.580 -12.948 1.00 97.12 100 GLY A O 1
ATOM 769 N N . ILE A 1 101 ? -4.732 -5.405 -12.912 1.00 98.50 101 ILE A N 1
A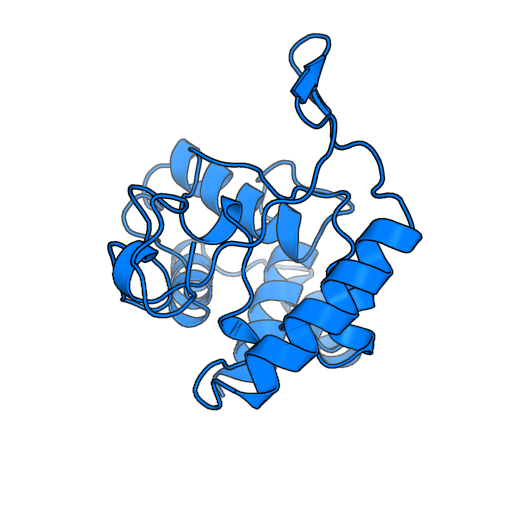TOM 770 C CA . ILE A 1 101 ? -3.431 -5.576 -12.254 1.00 98.50 101 ILE A CA 1
ATOM 771 C C . ILE A 1 101 ? -3.489 -5.003 -10.841 1.00 98.50 101 ILE A C 1
ATOM 773 O O . ILE A 1 101 ? -3.582 -3.793 -10.643 1.00 98.50 101 ILE A O 1
ATOM 777 N N . GLY A 1 102 ? -3.346 -5.875 -9.852 1.00 98.44 102 GLY A N 1
ATOM 778 C CA . GLY A 1 102 ? -3.294 -5.490 -8.448 1.00 98.44 102 GLY A CA 1
ATOM 779 C C . GLY A 1 102 ? -4.664 -5.268 -7.830 1.00 98.44 102 GLY A C 1
ATOM 780 O O . GLY A 1 102 ? -5.701 -5.396 -8.476 1.00 98.44 102 GLY A O 1
ATOM 781 N N . ALA A 1 103 ? -4.662 -4.999 -6.531 1.00 98.69 103 ALA A N 1
ATOM 782 C CA . ALA A 1 103 ? -5.873 -4.807 -5.755 1.00 98.69 103 ALA A CA 1
ATOM 783 C C . ALA A 1 103 ? -6.285 -3.331 -5.712 1.00 98.69 103 ALA A C 1
ATOM 785 O O . ALA A 1 103 ? -5.464 -2.430 -5.572 1.00 98.69 103 ALA A O 1
ATOM 786 N N . TRP A 1 104 ? -7.592 -3.091 -5.756 1.00 98.88 104 TRP A N 1
ATOM 787 C CA . TRP A 1 104 ? -8.205 -1.811 -5.404 1.00 98.88 104 TRP A CA 1
ATOM 788 C C . TRP A 1 104 ? -9.571 -2.015 -4.746 1.00 98.88 104 TRP A C 1
ATOM 790 O O . TRP A 1 104 ? -10.198 -3.069 -4.916 1.00 98.88 104 TRP A O 1
ATOM 800 N N . TYR A 1 105 ? -10.019 -1.020 -3.983 1.00 98.62 105 TYR A N 1
ATOM 801 C CA . TYR A 1 105 ? -11.327 -1.013 -3.325 1.00 98.62 105 TYR A CA 1
ATOM 802 C C . TYR A 1 105 ? -12.448 -0.622 -4.291 1.00 98.62 105 TYR A C 1
ATOM 804 O O . TYR A 1 105 ? -12.219 0.087 -5.268 1.00 98.62 105 TYR A O 1
ATOM 812 N N . GLU A 1 106 ? -13.677 -1.027 -3.979 1.00 98.12 106 GLU A N 1
ATOM 813 C CA . GLU A 1 106 ? -14.859 -0.471 -4.642 1.00 98.12 106 GLU A CA 1
ATOM 814 C C . GLU A 1 106 ? -15.284 0.832 -3.971 1.00 98.12 106 GLU A C 1
ATOM 816 O O . GLU A 1 106 ? -15.323 0.927 -2.739 1.00 98.12 106 GLU A O 1
ATOM 821 N N . GLU A 1 107 ? -15.619 1.837 -4.780 1.00 98.06 107 GLU A N 1
ATOM 822 C CA . GLU A 1 107 ? -15.985 3.164 -4.280 1.00 98.06 107 GLU A CA 1
ATOM 823 C C . GLU A 1 107 ? -17.240 3.098 -3.399 1.00 98.06 107 GLU A C 1
ATOM 825 O O . GLU A 1 107 ? -17.269 3.702 -2.331 1.00 98.06 107 GLU A O 1
ATOM 830 N N . GLU A 1 108 ? -18.235 2.291 -3.772 1.00 98.44 108 GLU A N 1
ATOM 831 C CA . GLU A 1 108 ? -19.467 2.105 -2.994 1.00 98.44 108 GLU A CA 1
ATOM 832 C C . GLU A 1 108 ? -19.195 1.517 -1.599 1.00 98.44 108 GLU A C 1
ATOM 834 O O . GLU A 1 108 ? -19.716 2.011 -0.595 1.00 98.44 108 GLU A O 1
ATOM 839 N N . ILE A 1 109 ? -18.317 0.510 -1.510 1.00 98.50 109 ILE A N 1
ATOM 840 C CA . ILE A 1 109 ? -17.935 -0.116 -0.235 1.00 98.50 109 ILE A CA 1
ATOM 841 C C . ILE A 1 109 ? -17.111 0.863 0.611 1.00 98.50 109 ILE A C 1
ATOM 843 O O . ILE A 1 109 ? -17.326 0.972 1.821 1.00 98.50 109 ILE A O 1
ATOM 847 N N . LYS A 1 110 ? -16.208 1.638 -0.010 1.00 98.62 110 LYS A N 1
ATOM 848 C CA . LYS A 1 110 ? -15.497 2.716 0.690 1.00 98.62 110 LYS A CA 1
ATOM 849 C C . LYS A 1 110 ? -16.489 3.729 1.265 1.00 98.62 110 LYS A C 1
ATOM 851 O O . LYS A 1 110 ? -16.366 4.080 2.434 1.00 98.62 110 LYS A O 1
ATOM 856 N N . GLN A 1 111 ? -17.482 4.178 0.495 1.00 98.69 111 GLN A N 1
ATOM 857 C CA . GLN A 1 111 ? -18.468 5.159 0.966 1.00 98.69 111 GLN A CA 1
ATOM 858 C C . GLN A 1 111 ? -19.342 4.621 2.108 1.00 98.69 111 GLN A C 1
ATOM 860 O O . GLN A 1 111 ? -19.575 5.329 3.088 1.00 98.69 111 GLN A O 1
ATOM 865 N N . LYS A 1 112 ? -19.741 3.344 2.051 1.00 98.56 112 LYS A N 1
ATOM 866 C CA . LYS A 1 112 ? -20.397 2.646 3.171 1.00 98.56 112 LYS A CA 1
ATOM 867 C C . LYS A 1 112 ? -19.570 2.758 4.459 1.00 98.56 112 LYS A C 1
ATOM 869 O O . LYS A 1 112 ? -20.102 3.147 5.499 1.00 98.56 112 LYS A O 1
ATOM 874 N N . TYR A 1 113 ? -18.269 2.466 4.400 1.00 98.62 113 TYR A N 1
ATOM 875 C CA . TYR A 1 113 ? -17.398 2.562 5.576 1.00 98.62 113 TYR A CA 1
ATOM 876 C C . TYR A 1 113 ? -17.062 4.003 5.986 1.00 98.62 113 TYR A C 1
ATOM 878 O O . TYR A 1 113 ? -16.897 4.266 7.178 1.00 98.62 113 TYR A O 1
ATOM 886 N N . MET A 1 114 ? -17.008 4.944 5.039 1.00 98.56 114 MET A N 1
ATOM 887 C CA . MET A 1 114 ? -16.879 6.375 5.333 1.00 98.56 114 MET A CA 1
ATOM 888 C C . MET A 1 114 ? -18.028 6.854 6.218 1.00 98.56 114 MET A C 1
ATOM 890 O O . MET A 1 114 ? -17.783 7.476 7.250 1.00 98.56 114 MET A O 1
ATOM 894 N N . GLU A 1 115 ? -19.272 6.523 5.859 1.00 98.50 115 GLU A N 1
ATOM 895 C CA . GLU A 1 115 ? -20.432 6.904 6.669 1.00 98.50 115 GLU A CA 1
ATOM 896 C C . GLU A 1 115 ? -20.437 6.163 8.012 1.00 98.50 115 GLU A C 1
ATOM 898 O O . GLU A 1 115 ? -20.669 6.775 9.055 1.00 98.50 115 GLU A O 1
ATOM 903 N N . GLN A 1 116 ? -20.076 4.874 8.024 1.00 98.38 116 GLN A N 1
ATOM 904 C CA . GLN A 1 116 ? -19.985 4.088 9.257 1.00 98.38 116 GLN A CA 1
ATOM 905 C C . GLN A 1 116 ? -18.995 4.683 10.276 1.00 98.38 116 GLN A C 1
ATOM 907 O O . GLN A 1 116 ? -19.264 4.669 11.479 1.00 98.38 116 GLN A O 1
ATOM 912 N N . PHE A 1 117 ? -17.848 5.196 9.824 1.00 98.19 117 PHE A N 1
ATOM 913 C CA . PHE A 1 117 ? -16.773 5.681 10.700 1.00 98.19 117 PHE A CA 1
ATOM 914 C C . PHE A 1 117 ? -16.730 7.201 10.869 1.00 98.19 117 PHE A C 1
ATOM 916 O O . PHE A 1 117 ? -15.892 7.704 11.619 1.00 98.19 117 PHE A O 1
ATOM 923 N N . LYS A 1 118 ? -17.661 7.927 10.245 1.00 95.50 118 LYS A N 1
ATOM 924 C CA . LYS A 1 118 ? -17.760 9.392 10.258 1.00 95.50 118 LYS A CA 1
ATOM 925 C C . LYS A 1 118 ? -17.644 10.019 11.646 1.00 95.50 118 LYS A C 1
ATOM 927 O O . LYS A 1 118 ? -16.957 11.019 11.814 1.00 95.50 118 LYS A O 1
ATOM 932 N N . ASN A 1 119 ? -18.298 9.417 12.639 1.00 95.00 119 ASN A N 1
ATOM 933 C CA . ASN A 1 119 ? -18.326 9.936 14.011 1.00 95.00 119 ASN A CA 1
ATOM 934 C C . ASN A 1 119 ? -17.276 9.290 14.921 1.00 95.00 119 ASN A C 1
ATOM 936 O O . ASN A 1 119 ? -16.935 9.841 15.967 1.00 95.00 119 ASN A O 1
ATOM 940 N N . LYS A 1 120 ? -16.801 8.092 14.570 1.00 97.06 120 LYS A N 1
ATOM 941 C CA . LYS A 1 120 ? -15.876 7.324 15.400 1.00 97.06 120 LYS A CA 1
ATOM 942 C C . LYS A 1 120 ? -15.089 6.338 14.552 1.00 97.06 120 LYS A C 1
ATOM 944 O O . LYS A 1 120 ? -15.613 5.317 14.109 1.00 97.06 120 LYS A O 1
ATOM 949 N N . ILE A 1 121 ? -13.801 6.620 14.412 1.00 97.31 121 ILE A N 1
ATOM 950 C CA . ILE A 1 121 ? -12.846 5.692 13.817 1.00 97.31 121 ILE A CA 1
ATOM 951 C C . ILE A 1 121 ? -12.658 4.483 14.764 1.00 97.31 121 ILE A C 1
ATOM 953 O O . ILE A 1 121 ? -12.622 4.664 15.988 1.00 97.31 121 ILE A O 1
ATOM 957 N N . PRO A 1 122 ? -12.543 3.249 14.233 1.00 98.12 122 PRO A N 1
ATOM 958 C CA . PRO A 1 122 ? -12.192 2.061 15.005 1.00 98.12 122 PRO A CA 1
ATOM 959 C C . PRO A 1 122 ? -10.938 2.240 15.868 1.00 98.12 122 PRO A C 1
ATOM 961 O O . PRO A 1 122 ? -10.037 3.017 15.557 1.00 98.12 122 PRO A O 1
ATOM 964 N N . ALA A 1 123 ? -10.849 1.474 16.956 1.00 98.19 123 ALA A N 1
ATOM 965 C CA . ALA A 1 123 ? -9.665 1.490 17.808 1.00 98.19 123 ALA A CA 1
ATOM 966 C C . ALA A 1 123 ? -8.410 1.046 17.033 1.00 98.19 123 ALA A C 1
ATOM 968 O O . ALA A 1 123 ? -8.485 0.186 16.152 1.00 98.19 123 ALA A O 1
ATOM 969 N N . LYS A 1 124 ? -7.237 1.569 17.424 1.00 98.19 124 LYS A N 1
ATOM 970 C CA . LYS A 1 124 ? -5.928 1.214 16.839 1.00 98.19 124 LYS A CA 1
ATOM 971 C C . LYS A 1 124 ? -5.735 -0.303 16.726 1.00 98.19 124 LYS A C 1
ATOM 973 O O . LYS A 1 124 ? -5.252 -0.783 15.709 1.00 98.19 124 LYS A O 1
ATOM 978 N N . THR A 1 125 ? -6.149 -1.063 17.738 1.00 98.12 125 THR A N 1
ATOM 979 C CA . THR A 1 125 ? -6.056 -2.531 17.755 1.00 98.12 125 THR A CA 1
ATOM 980 C C . THR A 1 125 ? -6.846 -3.196 16.627 1.00 98.12 125 THR A C 1
ATOM 982 O O . THR A 1 125 ? -6.357 -4.150 16.031 1.00 98.12 125 THR A O 1
ATOM 985 N N . GLU A 1 126 ? -8.031 -2.687 16.291 1.00 98.38 126 GLU A N 1
ATOM 986 C CA . GLU A 1 126 ? -8.862 -3.219 15.204 1.00 98.38 126 GLU A CA 1
ATOM 987 C C . GLU A 1 126 ? -8.308 -2.835 13.830 1.00 98.38 126 GLU A C 1
ATOM 989 O O . GLU A 1 126 ? -8.259 -3.665 12.924 1.00 98.38 126 GLU A O 1
ATOM 994 N N . ILE A 1 127 ? -7.802 -1.607 13.686 1.00 98.75 127 ILE A N 1
ATOM 995 C CA . ILE A 1 127 ? -7.135 -1.158 12.454 1.00 98.75 127 ILE A CA 1
ATOM 996 C C . ILE A 1 127 ? -5.891 -2.008 12.185 1.00 98.75 127 ILE A C 1
ATOM 998 O O . ILE A 1 127 ? -5.708 -2.513 11.080 1.00 98.75 127 ILE A O 1
ATOM 1002 N N . VAL A 1 128 ? -5.070 -2.238 13.212 1.00 98.75 128 VAL A N 1
ATOM 1003 C CA . VAL A 1 128 ? -3.876 -3.086 13.121 1.00 98.75 128 VAL A CA 1
ATOM 1004 C C . VAL A 1 128 ? -4.236 -4.524 12.734 1.00 98.75 128 VAL A C 1
ATOM 1006 O O . VAL A 1 128 ? -3.572 -5.107 11.879 1.00 98.75 128 VAL A O 1
ATOM 1009 N N . LYS A 1 129 ? -5.313 -5.098 13.286 1.00 98.56 129 LYS A N 1
ATOM 1010 C CA . LYS A 1 129 ? -5.797 -6.423 12.859 1.00 98.56 129 LYS A CA 1
ATOM 1011 C C . LYS A 1 129 ? -6.202 -6.443 11.385 1.00 98.56 129 LYS A C 1
ATOM 1013 O O . LYS A 1 129 ? -5.890 -7.410 10.694 1.00 98.56 129 LYS A 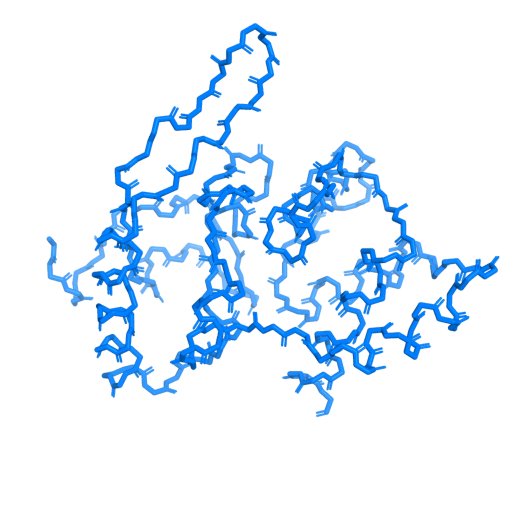O 1
ATOM 1018 N N . LYS A 1 130 ? -6.870 -5.397 10.890 1.00 98.69 130 LYS A N 1
ATOM 1019 C CA . LYS A 1 130 ? -7.270 -5.299 9.477 1.00 98.69 130 LYS A CA 1
ATOM 1020 C C . LYS A 1 130 ? -6.071 -5.128 8.544 1.00 98.69 130 LYS A C 1
ATOM 1022 O O . LYS A 1 130 ? -6.011 -5.827 7.541 1.00 98.69 130 LYS A O 1
ATOM 1027 N N . LEU A 1 131 ? -5.076 -4.317 8.912 1.00 98.81 131 LEU A N 1
ATOM 1028 C CA . LEU A 1 131 ? -3.807 -4.210 8.175 1.00 98.81 131 LEU A CA 1
ATOM 1029 C C . LEU A 1 131 ? -3.082 -5.559 8.103 1.00 98.81 131 LEU A C 1
ATOM 1031 O O . LEU A 1 131 ? -2.650 -5.968 7.027 1.00 98.81 131 LEU A O 1
ATOM 1035 N N . LYS A 1 132 ? -3.024 -6.286 9.227 1.00 98.56 132 LYS A N 1
ATOM 1036 C CA . LYS A 1 132 ? -2.467 -7.644 9.272 1.00 98.56 132 LYS A CA 1
ATOM 1037 C C . LYS A 1 132 ? -3.237 -8.612 8.375 1.00 98.56 132 LYS A C 1
ATOM 1039 O O . LYS A 1 132 ? -2.619 -9.411 7.686 1.00 98.56 132 LYS A O 1
ATOM 1044 N N . SER A 1 133 ? -4.569 -8.540 8.398 1.00 98.25 133 SER A N 1
ATOM 1045 C CA . SER A 1 133 ? -5.435 -9.394 7.572 1.00 98.25 133 SER A CA 1
ATOM 1046 C C . SER A 1 133 ? -5.212 -9.135 6.084 1.00 98.25 133 SER A C 1
ATOM 1048 O O . SER A 1 133 ? -5.200 -10.079 5.309 1.00 98.25 133 SER A O 1
ATOM 1050 N N . TYR A 1 134 ? -4.991 -7.873 5.704 1.00 98.69 134 TYR A N 1
ATOM 1051 C CA . TYR A 1 134 ? -4.697 -7.506 4.322 1.00 98.69 134 TYR A CA 1
ATOM 1052 C C . TYR A 1 134 ? -3.318 -7.992 3.852 1.00 98.69 134 TYR A C 1
ATOM 1054 O O . TYR A 1 134 ? -3.165 -8.377 2.698 1.00 98.69 134 TYR A O 1
ATOM 1062 N N . GLY A 1 135 ? -2.317 -7.995 4.741 1.00 98.50 135 GLY A N 1
ATOM 1063 C CA . GLY A 1 135 ? -1.004 -8.582 4.454 1.00 98.50 135 GLY A CA 1
ATOM 1064 C C . GLY A 1 135 ? 0.195 -7.885 5.095 1.00 98.50 135 GLY A C 1
ATOM 1065 O O . GLY A 1 135 ? 1.298 -8.426 5.041 1.00 98.50 135 GLY A O 1
ATOM 1066 N N . TYR A 1 136 ? 0.007 -6.725 5.725 1.00 98.69 136 TYR A N 1
ATOM 1067 C CA . TYR A 1 136 ? 1.110 -5.922 6.256 1.00 98.69 136 TYR A CA 1
ATOM 1068 C C . TYR A 1 136 ? 1.789 -6.545 7.482 1.00 98.69 136 TYR A C 1
ATOM 1070 O O . TYR A 1 136 ? 1.140 -7.161 8.335 1.00 98.69 136 TYR A O 1
ATOM 1078 N N . ASP A 1 137 ? 3.090 -6.275 7.633 1.00 98.12 137 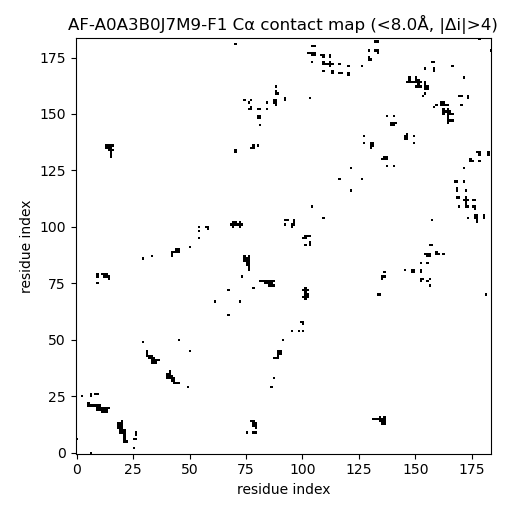ASP A N 1
ATOM 1079 C CA . ASP A 1 137 ? 3.778 -6.466 8.909 1.00 98.12 137 ASP A CA 1
ATOM 1080 C C . ASP A 1 137 ? 3.296 -5.439 9.935 1.00 98.12 137 ASP A C 1
ATOM 1082 O O . ASP A 1 137 ? 3.428 -4.226 9.762 1.00 98.12 137 ASP A O 1
ATOM 1086 N N . VAL A 1 138 ? 2.759 -5.946 11.039 1.00 98.19 138 VAL A N 1
ATOM 1087 C CA . VAL A 1 138 ? 2.257 -5.137 12.149 1.00 98.19 138 VAL A CA 1
ATOM 1088 C C . VAL A 1 138 ? 3.032 -5.349 13.445 1.00 98.19 138 VAL A C 1
ATOM 1090 O O . VAL A 1 138 ? 2.616 -4.853 14.493 1.00 98.19 138 VAL A O 1
ATOM 1093 N N . SER A 1 139 ? 4.146 -6.082 13.401 1.00 97.00 139 SER A N 1
ATOM 1094 C CA . SER A 1 139 ? 4.927 -6.463 14.584 1.00 97.00 139 SER A CA 1
ATOM 1095 C C . SER A 1 139 ? 5.358 -5.261 15.433 1.00 97.00 139 SER A C 1
ATOM 1097 O O . SER A 1 139 ? 5.347 -5.343 16.659 1.00 97.00 139 SER A O 1
ATOM 1099 N N . GLN A 1 140 ? 5.651 -4.122 14.797 1.00 95.50 140 GLN A N 1
ATOM 1100 C CA . GLN A 1 140 ? 6.075 -2.884 15.464 1.00 95.50 140 GLN A CA 1
ATOM 1101 C C . GLN A 1 140 ? 4.944 -1.864 15.676 1.00 95.50 140 GLN A C 1
ATOM 1103 O O . GLN A 1 140 ? 5.165 -0.802 16.255 1.00 95.50 140 GLN A O 1
ATOM 1108 N N . ALA A 1 141 ? 3.706 -2.167 15.273 1.00 95.88 141 ALA A N 1
ATOM 1109 C CA . ALA A 1 141 ? 2.604 -1.198 15.276 1.00 95.88 141 ALA A CA 1
ATOM 1110 C C . ALA A 1 141 ? 2.182 -0.722 16.682 1.00 95.88 141 ALA A C 1
ATOM 1112 O O . ALA A 1 141 ? 1.436 0.252 16.810 1.00 95.88 141 ALA A O 1
ATOM 1113 N N . ALA A 1 142 ? 2.645 -1.375 17.755 1.00 95.00 142 ALA A N 1
ATOM 1114 C CA . ALA A 1 142 ? 2.463 -0.882 19.119 1.00 95.00 142 ALA A CA 1
ATOM 1115 C C . ALA A 1 142 ? 3.149 0.483 19.323 1.00 95.00 142 ALA A C 1
ATOM 1117 O O . ALA A 1 142 ? 2.551 1.379 19.923 1.00 95.00 142 ALA A O 1
ATOM 1118 N N . ASN A 1 143 ? 4.342 0.675 18.749 1.00 96.19 143 ASN A N 1
ATOM 1119 C CA . ASN A 1 143 ? 5.062 1.946 18.753 1.00 96.19 143 ASN A CA 1
ATOM 1120 C C . ASN A 1 143 ? 4.342 2.975 17.861 1.00 96.19 143 ASN A C 1
ATOM 1122 O O . ASN A 1 143 ? 3.892 2.654 16.763 1.00 96.19 143 ASN A O 1
ATOM 1126 N N . ASN A 1 144 ? 4.209 4.223 18.320 1.00 96.31 144 ASN A N 1
ATOM 1127 C CA . ASN A 1 144 ? 3.500 5.257 17.556 1.00 96.31 144 ASN A CA 1
ATOM 1128 C C . ASN A 1 144 ? 4.247 5.688 16.287 1.00 96.31 144 ASN A C 1
ATOM 1130 O O . ASN A 1 144 ? 3.604 5.874 15.262 1.00 96.31 144 ASN A O 1
ATOM 1134 N N . SER A 1 145 ? 5.577 5.796 16.332 1.00 97.25 145 SER A N 1
ATOM 1135 C CA . SER A 1 145 ? 6.393 6.134 15.158 1.00 97.25 145 SER A CA 1
ATOM 1136 C C . S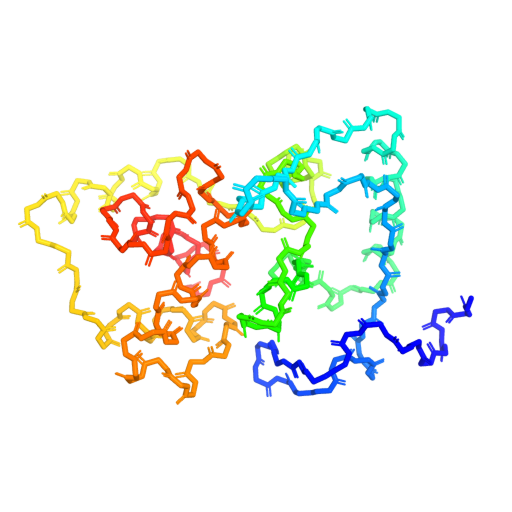ER A 1 145 ? 6.277 5.058 14.079 1.00 97.25 145 SER A C 1
ATOM 1138 O O . SER A 1 145 ? 6.059 5.366 12.909 1.00 97.25 145 SER A O 1
ATOM 1140 N N . ASP A 1 146 ? 6.346 3.784 14.467 1.00 97.75 146 ASP A N 1
ATOM 1141 C CA . ASP A 1 146 ? 6.231 2.681 13.509 1.00 97.75 146 ASP A CA 1
ATOM 1142 C C . ASP A 1 146 ? 4.795 2.484 13.018 1.00 97.75 146 ASP A C 1
ATOM 1144 O O . ASP A 1 146 ? 4.588 2.186 11.843 1.00 97.75 146 ASP A O 1
ATOM 1148 N N . TYR A 1 147 ? 3.794 2.762 13.858 1.00 98.50 147 TYR A N 1
ATOM 1149 C CA . TYR A 1 147 ? 2.406 2.841 13.411 1.00 98.50 147 TYR A CA 1
ATOM 1150 C C . TYR A 1 147 ? 2.212 3.928 12.349 1.00 98.50 147 TYR A C 1
ATOM 1152 O O . TYR A 1 147 ? 1.622 3.651 11.310 1.00 98.50 147 TYR A O 1
ATOM 1160 N N . THR A 1 148 ? 2.761 5.130 12.550 1.00 98.56 148 THR A N 1
ATOM 1161 C CA . THR A 1 148 ? 2.717 6.195 11.537 1.00 98.56 148 THR A CA 1
ATOM 1162 C C . THR A 1 148 ? 3.357 5.739 10.230 1.00 98.56 148 THR A C 1
ATOM 1164 O O . THR A 1 148 ? 2.759 5.923 9.176 1.00 98.56 148 THR A O 1
ATOM 1167 N N . LYS A 1 149 ? 4.523 5.079 10.265 1.00 98.50 149 LYS A N 1
ATOM 1168 C CA . LYS A 1 149 ? 5.175 4.541 9.053 1.00 98.50 149 LYS A CA 1
ATOM 1169 C C . LYS A 1 149 ? 4.319 3.487 8.346 1.00 98.50 149 LYS A C 1
ATOM 1171 O O . LYS A 1 149 ? 4.257 3.496 7.119 1.00 98.50 149 LYS A O 1
ATOM 1176 N N . LEU A 1 150 ? 3.659 2.611 9.102 1.00 98.75 150 LEU A N 1
ATOM 1177 C CA . LEU A 1 150 ? 2.751 1.594 8.570 1.00 98.75 150 LEU A CA 1
ATOM 1178 C C . LEU A 1 150 ? 1.545 2.230 7.864 1.00 98.75 150 LEU A C 1
ATOM 1180 O O . LEU A 1 150 ? 1.248 1.884 6.723 1.00 98.75 150 LEU A O 1
ATOM 1184 N N . ILE A 1 151 ? 0.891 3.206 8.502 1.00 98.81 151 ILE A N 1
ATOM 1185 C CA . ILE A 1 151 ? -0.216 3.949 7.883 1.00 98.81 151 ILE A CA 1
ATOM 1186 C C . ILE A 1 151 ? 0.262 4.686 6.631 1.00 98.81 151 ILE A C 1
ATOM 1188 O O . ILE A 1 151 ? -0.392 4.644 5.591 1.00 98.81 151 ILE A O 1
ATOM 1192 N N . ARG A 1 152 ? 1.445 5.298 6.705 1.00 98.69 152 ARG A N 1
ATOM 1193 C CA . ARG A 1 152 ? 2.053 6.027 5.595 1.00 98.69 152 ARG A CA 1
ATOM 1194 C C . ARG A 1 152 ? 2.302 5.127 4.382 1.00 98.69 152 ARG A C 1
ATOM 1196 O O . ARG A 1 152 ? 2.102 5.574 3.257 1.00 98.69 152 ARG A O 1
ATOM 1203 N N . ALA A 1 153 ? 2.760 3.891 4.592 1.00 98.75 153 ALA A N 1
ATOM 1204 C CA . ALA A 1 153 ? 2.962 2.912 3.522 1.00 98.75 153 ALA A CA 1
ATOM 1205 C C . ALA A 1 153 ? 1.636 2.545 2.848 1.00 98.75 153 ALA A C 1
ATOM 1207 O O . ALA A 1 153 ? 1.511 2.676 1.635 1.00 98.75 153 ALA A O 1
ATOM 1208 N N . PHE A 1 154 ? 0.613 2.230 3.644 1.00 98.88 154 PHE A N 1
ATOM 1209 C CA . PHE A 1 154 ? -0.725 1.954 3.128 1.00 98.88 154 PHE A CA 1
ATOM 1210 C C . PHE A 1 154 ? -1.292 3.119 2.300 1.00 98.88 154 PHE A C 1
ATOM 1212 O O . PHE A 1 154 ? -1.843 2.916 1.218 1.00 98.88 154 PHE A O 1
ATOM 1219 N N . GLN A 1 155 ? -1.120 4.356 2.771 1.00 98.88 155 GLN A N 1
ATOM 1220 C CA . GLN A 1 155 ? -1.581 5.546 2.058 1.00 98.88 155 GLN A CA 1
ATOM 1221 C C . GLN A 1 155 ? -0.819 5.788 0.744 1.00 98.88 155 GLN A C 1
ATOM 1223 O O . GLN A 1 155 ? -1.442 6.176 -0.242 1.00 98.88 155 GLN A O 1
ATOM 1228 N N . LEU A 1 156 ? 0.494 5.515 0.677 1.00 98.69 156 LEU A N 1
ATOM 1229 C CA . LEU A 1 156 ? 1.253 5.596 -0.586 1.00 98.69 156 LEU A CA 1
ATOM 1230 C C . LEU A 1 156 ? 0.683 4.700 -1.687 1.00 98.69 156 LEU A C 1
ATOM 1232 O O . LEU A 1 156 ? 0.861 5.009 -2.867 1.00 98.69 156 LEU A O 1
ATOM 1236 N N . HIS A 1 157 ? 0.050 3.596 -1.303 1.00 98.88 157 HIS A N 1
ATOM 1237 C CA . HIS A 1 157 ? -0.561 2.668 -2.235 1.00 98.88 157 HIS A CA 1
ATOM 1238 C C . HIS A 1 157 ? -2.012 3.068 -2.529 1.00 98.88 157 HIS A C 1
ATOM 1240 O O . HIS A 1 157 ? -2.361 3.335 -3.676 1.00 98.88 157 HIS A O 1
ATOM 1246 N N . PHE A 1 158 ? -2.856 3.173 -1.500 1.00 98.88 158 PHE A N 1
ATOM 1247 C CA . PHE A 1 158 ? -4.311 3.222 -1.682 1.00 98.88 158 PHE A CA 1
ATOM 1248 C C . PHE A 1 158 ? -4.947 4.602 -1.465 1.00 98.88 158 PHE A C 1
ATOM 1250 O O . PHE A 1 158 ? -6.095 4.814 -1.858 1.00 98.88 158 PHE A O 1
ATOM 1257 N N . ARG A 1 159 ? -4.225 5.556 -0.861 1.00 98.31 159 ARG A N 1
ATOM 1258 C CA . ARG A 1 159 ? -4.723 6.907 -0.551 1.00 98.31 159 ARG A CA 1
ATOM 1259 C C . ARG A 1 159 ? -3.692 7.991 -0.878 1.00 98.31 159 ARG A C 1
ATOM 1261 O O . ARG A 1 159 ? -3.246 8.769 -0.038 1.00 98.31 159 ARG A O 1
ATOM 1268 N N . GLN A 1 160 ? -3.314 8.036 -2.147 1.00 97.75 160 GLN A N 1
ATOM 1269 C CA . GLN A 1 160 ? -2.161 8.799 -2.634 1.00 97.75 160 GLN A CA 1
ATOM 1270 C C . GLN A 1 160 ? -2.317 10.325 -2.541 1.00 97.75 160 GLN A C 1
ATOM 1272 O O . GLN A 1 160 ? -1.324 11.047 -2.614 1.00 97.75 160 GLN A O 1
ATOM 1277 N N . SER A 1 161 ? -3.542 10.820 -2.343 1.00 97.31 161 SER A N 1
ATOM 1278 C CA . SER A 1 161 ? -3.838 12.238 -2.118 1.00 97.31 161 SER A CA 1
ATOM 1279 C C . SER A 1 161 ? -3.341 12.751 -0.762 1.00 97.31 161 SER A C 1
ATOM 1281 O O . SER A 1 161 ? -2.999 13.927 -0.656 1.00 97.31 161 SER A O 1
ATOM 1283 N N . ASN A 1 162 ? -3.268 11.891 0.261 1.00 97.75 162 ASN A N 1
ATOM 1284 C CA . ASN A 1 162 ? -2.673 12.222 1.552 1.00 97.75 162 ASN A CA 1
ATOM 1285 C C . ASN A 1 162 ? -2.054 10.982 2.226 1.00 97.75 162 ASN A C 1
ATOM 1287 O O . ASN A 1 162 ? -2.751 10.062 2.658 1.00 97.75 162 ASN A O 1
ATOM 1291 N N . TYR A 1 163 ? -0.725 11.030 2.336 1.00 97.56 163 TYR A N 1
ATOM 1292 C CA . TYR A 1 163 ? 0.159 9.995 2.871 1.00 97.56 163 TYR A CA 1
ATOM 1293 C C . TYR A 1 163 ? 1.016 10.510 4.040 1.00 97.56 163 TYR A C 1
ATOM 1295 O O . TYR A 1 163 ? 2.200 10.191 4.151 1.00 97.56 163 TYR A O 1
ATOM 1303 N N . ASP A 1 164 ? 0.450 11.356 4.896 1.00 97.69 164 ASP A N 1
ATOM 1304 C CA . ASP A 1 164 ? 1.112 11.893 6.093 1.00 97.69 164 ASP A CA 1
ATOM 1305 C C . ASP A 1 164 ? 1.374 10.841 7.195 1.00 97.69 164 ASP A C 1
ATOM 1307 O O . ASP A 1 164 ? 2.134 11.100 8.129 1.00 97.69 164 ASP A O 1
ATOM 1311 N N . GLY A 1 165 ? 0.807 9.637 7.072 1.00 98.19 165 GLY A N 1
ATOM 1312 C CA . GLY A 1 165 ? 0.891 8.571 8.069 1.00 98.19 165 GLY A CA 1
ATOM 1313 C C . GLY A 1 165 ? -0.044 8.770 9.263 1.00 98.19 165 GLY A C 1
ATOM 1314 O O . GLY A 1 165 ? 0.047 8.031 10.247 1.00 98.19 165 GLY A O 1
ATOM 1315 N N . ILE A 1 166 ? -0.935 9.758 9.199 1.00 98.31 166 ILE A N 1
ATOM 1316 C CA . ILE A 1 166 ? -1.961 10.014 10.201 1.00 98.31 166 ILE A CA 1
ATOM 1317 C C . ILE A 1 166 ? -3.214 9.250 9.792 1.00 98.31 166 ILE A C 1
ATOM 1319 O O . ILE A 1 166 ? -3.644 9.271 8.639 1.00 98.31 166 ILE A O 1
ATOM 1323 N N . ILE A 1 167 ? -3.797 8.535 10.752 1.00 97.69 167 ILE A N 1
ATOM 1324 C CA . ILE A 1 167 ? -5.017 7.781 10.500 1.00 97.69 167 ILE A CA 1
ATOM 1325 C C . ILE A 1 167 ? -6.217 8.726 10.395 1.00 97.69 167 ILE A C 1
ATOM 1327 O O . ILE A 1 167 ? -6.448 9.549 11.280 1.00 97.69 167 ILE A O 1
ATOM 1331 N N . ASP A 1 168 ? -7.005 8.567 9.337 1.00 98.38 168 ASP A N 1
ATOM 1332 C CA . ASP A 1 168 ? -8.266 9.274 9.143 1.00 98.38 168 ASP A CA 1
ATOM 1333 C C . ASP A 1 168 ? -9.375 8.336 8.648 1.00 98.38 168 ASP A C 1
ATOM 1335 O O . ASP A 1 168 ? -9.154 7.147 8.394 1.00 98.38 168 ASP A O 1
ATOM 1339 N N . VAL A 1 169 ? -10.595 8.876 8.568 1.00 98.62 169 VAL A N 1
ATOM 1340 C CA . VAL A 1 169 ? -11.800 8.117 8.201 1.00 98.62 169 VAL A CA 1
ATOM 1341 C C . VAL A 1 169 ? -11.629 7.458 6.833 1.00 98.62 169 VAL A C 1
ATOM 1343 O O . VAL A 1 169 ? -11.947 6.283 6.685 1.00 98.62 169 VAL A O 1
ATOM 1346 N N . GLU A 1 170 ? -11.067 8.176 5.860 1.00 98.81 170 GLU A N 1
ATOM 1347 C CA . GLU A 1 170 ? -10.879 7.672 4.499 1.00 98.81 170 GLU A CA 1
ATOM 1348 C C . GLU A 1 170 ? -9.854 6.543 4.439 1.00 98.81 170 GLU A C 1
ATOM 1350 O O . GLU A 1 170 ? -10.118 5.508 3.833 1.00 98.81 170 GLU A O 1
ATOM 1355 N N . THR A 1 171 ? -8.724 6.685 5.132 1.00 98.88 171 THR A N 1
ATOM 1356 C CA . THR A 1 171 ? -7.710 5.630 5.221 1.00 98.88 171 THR A CA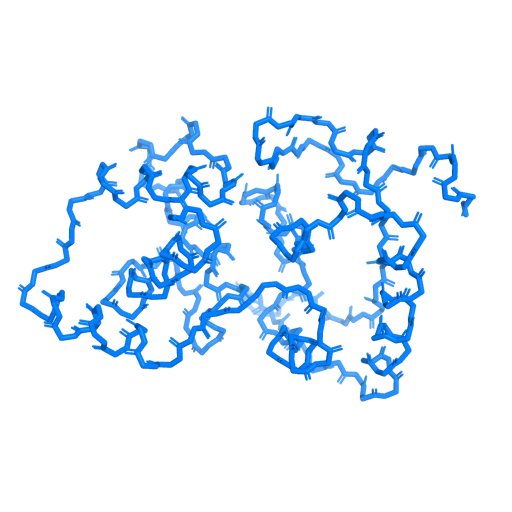 1
ATOM 1357 C C . THR A 1 171 ? -8.308 4.345 5.801 1.00 98.88 171 THR A C 1
ATOM 1359 O O . THR A 1 171 ? -8.084 3.256 5.269 1.00 98.88 171 THR A O 1
ATOM 1362 N N . VAL A 1 172 ? -9.110 4.454 6.866 1.00 98.75 172 VAL A N 1
ATOM 1363 C CA . VAL A 1 172 ? -9.744 3.279 7.481 1.00 98.75 172 VAL A CA 1
ATOM 1364 C C . VAL A 1 172 ? -10.861 2.712 6.611 1.00 98.75 172 VAL A C 1
ATOM 1366 O O . VAL A 1 172 ? -10.962 1.493 6.489 1.00 98.75 172 VAL A O 1
ATOM 1369 N N . ALA A 1 173 ? -11.664 3.556 5.968 1.00 98.88 173 ALA A N 1
ATOM 1370 C CA . ALA A 1 173 ? -12.715 3.105 5.065 1.00 98.88 173 ALA A CA 1
ATOM 1371 C C . ALA A 1 173 ? -12.148 2.326 3.873 1.00 98.88 173 ALA A C 1
ATOM 1373 O O . ALA A 1 173 ? -12.656 1.255 3.543 1.00 98.88 173 ALA A O 1
ATOM 1374 N N . ILE A 1 174 ? -11.050 2.812 3.287 1.00 98.94 174 ILE A N 1
ATOM 1375 C CA . ILE A 1 174 ? -10.334 2.122 2.211 1.00 98.94 174 ILE A CA 1
ATOM 1376 C C . ILE A 1 174 ? -9.811 0.764 2.691 1.00 98.94 174 ILE A C 1
ATOM 1378 O O . ILE A 1 174 ? -10.036 -0.247 2.030 1.00 98.94 174 ILE A O 1
ATOM 1382 N N . LEU A 1 175 ? -9.171 0.710 3.864 1.00 98.88 175 LEU A N 1
ATOM 1383 C CA . LEU A 1 175 ? -8.673 -0.544 4.436 1.00 98.88 175 LEU A CA 1
ATOM 1384 C C . LEU A 1 175 ? -9.792 -1.569 4.640 1.00 98.88 175 LEU A C 1
ATOM 1386 O O . LEU A 1 175 ? -9.636 -2.738 4.295 1.00 98.88 175 LEU A O 1
ATOM 1390 N N . TYR A 1 176 ? -10.918 -1.144 5.208 1.00 98.81 176 TYR A N 1
ATOM 1391 C CA . TYR A 1 176 ? -12.043 -2.040 5.452 1.00 98.81 176 TYR A CA 1
ATOM 1392 C C . TYR A 1 176 ? -12.690 -2.505 4.146 1.00 98.81 176 TYR A C 1
ATOM 1394 O O . TYR A 1 176 ? -12.985 -3.689 4.029 1.00 98.81 176 TYR A O 1
ATOM 1402 N N . ALA A 1 177 ? -12.826 -1.626 3.151 1.00 98.81 177 ALA A N 1
ATOM 1403 C CA . ALA A 1 177 ? -13.338 -1.989 1.833 1.00 98.81 177 ALA A CA 1
ATOM 1404 C C . ALA A 1 177 ? -12.434 -2.998 1.108 1.00 98.81 177 ALA A C 1
ATOM 1406 O O . ALA A 1 177 ? -12.924 -3.943 0.495 1.00 98.81 177 ALA A O 1
ATOM 1407 N N . LEU A 1 178 ? -11.113 -2.836 1.217 1.00 98.88 178 LEU A N 1
ATOM 1408 C CA . LEU A 1 178 ? -10.144 -3.800 0.698 1.00 98.88 178 LEU A CA 1
ATOM 1409 C C . LEU A 1 178 ? -10.274 -5.161 1.396 1.00 98.88 178 LEU A C 1
ATOM 1411 O O . LEU A 1 178 ? -10.337 -6.191 0.732 1.00 98.88 178 LEU A O 1
ATOM 1415 N N . VAL A 1 179 ? -10.345 -5.183 2.730 1.00 98.69 179 VAL A N 1
ATOM 1416 C CA . VAL A 1 179 ? -10.494 -6.444 3.474 1.00 98.69 179 VAL A CA 1
ATOM 1417 C C . VAL A 1 179 ? -11.840 -7.118 3.185 1.00 98.69 179 VAL A C 1
ATOM 1419 O O . VAL A 1 179 ? -11.878 -8.339 3.060 1.00 98.69 179 VAL A O 1
ATOM 1422 N N . GLU A 1 180 ? -12.924 -6.348 3.040 1.00 98.50 180 GLU A N 1
ATOM 1423 C CA . GLU A 1 180 ? -14.239 -6.870 2.638 1.00 98.50 180 GLU A CA 1
ATOM 1424 C C . GLU A 1 180 ? -14.162 -7.541 1.261 1.00 98.50 180 GLU A C 1
ATOM 1426 O O . GLU A 1 180 ? -14.630 -8.658 1.091 1.00 98.50 180 GLU A O 1
ATOM 1431 N N . LYS A 1 181 ? -13.505 -6.902 0.290 1.00 98.31 181 LYS A N 1
ATOM 1432 C CA . LYS A 1 181 ? -13.450 -7.407 -1.084 1.00 98.31 181 LYS A CA 1
ATOM 1433 C C . LYS A 1 181 ? -12.586 -8.658 -1.268 1.00 98.31 181 LYS A C 1
ATOM 1435 O O . LYS A 1 181 ? -12.932 -9.506 -2.084 1.00 98.31 181 LYS A O 1
ATOM 1440 N N . TYR A 1 182 ? -11.444 -8.744 -0.587 1.00 98.25 182 TYR A N 1
ATOM 1441 C CA . TYR A 1 182 ? -10.431 -9.768 -0.892 1.00 98.25 182 TYR A CA 1
ATOM 1442 C C . TYR A 1 182 ? -10.302 -10.871 0.165 1.00 98.25 182 TYR A C 1
ATOM 1444 O O . TYR A 1 182 ? -9.621 -11.862 -0.087 1.00 98.25 182 TYR A O 1
ATOM 1452 N N . PHE A 1 183 ? -10.915 -10.711 1.342 1.00 96.50 183 PHE A N 1
ATOM 1453 C CA . PHE A 1 183 ? -10.709 -11.616 2.482 1.00 96.50 183 PHE A CA 1
ATOM 1454 C C . PHE A 1 183 ? -11.988 -11.917 3.280 1.00 96.50 183 PHE A C 1
ATOM 1456 O O . PHE A 1 183 ? -11.890 -12.391 4.415 1.00 96.50 183 PHE A O 1
ATOM 1463 N N . SER A 1 184 ? -13.168 -11.605 2.729 1.00 81.44 184 SER A N 1
ATOM 1464 C CA . SER A 1 184 ? -14.471 -11.970 3.315 1.00 81.44 184 SER A CA 1
ATOM 1465 C C . SER A 1 184 ? -15.173 -13.061 2.521 1.00 81.44 184 SER A C 1
ATOM 1467 O O . SER A 1 184 ? -14.864 -13.206 1.319 1.00 81.44 184 SER A O 1
#

Radius of gyration: 16.16 Å; Cα contacts (8 Å, |Δi|>4): 243; chains: 1; bounding box: 39×39×41 Å

Nearest PDB structures (foldseek):
  4bxj-assembly1_A-2  TM=9.721E-01  e=1.841E-20  Pseudomonas aeruginosa PAO1
  4bxe-assembly1_A  TM=9.764E-01  e=1.744E-19  Pseudomonas aeruginosa PAO1
  3d2y-assembly1_A  TM=9.256E-01  e=5.715E-16  Escherichia coli str. K-12 substr. MG1655
  4bol-assembly1_B  TM=9.460E-01  e=8.507E-14  Pseudomonas aeruginosa PAO1

Mean predicted aligned error: 3.16 Å

Solvent-accessible surface area (backbone atoms only — not comparable to full-atom values): 10635 Å² total; per-residue (Å²): 131,60,90,92,49,76,53,94,73,58,56,80,26,30,49,69,93,43,62,51,43,28,80,79,55,84,83,85,88,74,97,68,84,56,45,76,55,96,92,36,82,45,57,60,75,69,55,67,70,58,53,51,52,50,47,56,52,50,54,57,49,43,74,75,38,79,85,60,47,40,77,68,56,73,46,54,12,52,31,22,62,71,80,42,58,44,75,28,50,41,49,63,51,67,67,36,28,78,72,75,41,36,62,75,59,52,69,70,50,22,50,54,35,34,63,70,22,68,89,53,67,79,56,70,71,56,52,48,51,51,44,41,71,66,19,38,73,52,90,56,44,86,43,66,72,49,30,27,31,45,45,20,28,53,16,29,65,79,36,50,91,63,49,87,22,72,90,46,49,64,63,52,11,43,52,51,22,37,39,53,72,78,72,105

Sequence (184 aa):
MDENERAGHTGVSLWAGRTNLNDTAIGIEIVNKAGYANGKMIFPLFNDNQVDAVKELALNIIQRYPDMSPTNIVGHSDIAIGRKSDPGAAFPWKKLYDTGIGAWYEEEIKQKYMEQFKNKIPAKTEIVKKLKSYGYDVSQAANNSDYTKLIRAFQLHFRQSNYDGIIDVETVAILYALVEKYFS

Foldseek 3Di:
DPPCDQDDDLPFWWWLRDTPCSVPDDDDDQDFPFDDDPNDTDQDAGDVVSLVVVLVVQVVVCVVPVVCDLLNQFASCQTPFPPDQPPFLNRCLVVSVVSVHHDFFDPVQLVVQLVVPVPHDDDLVVLLVLSVLSIGDCVPCVDPVSQLSNLLSLCRNHVSVDRRSDDDSSSSSRSVRRCVVPPD

Secondary structure (DSSP, 8-state):
--TTS--S-S-S-EETTEE-GGGT----------EEETTEEE-PPPPHHHHHHHHHHHHHHHHH-TT--GGG---HHHHSTTT---S-TTS-HHHHHTTT-S----HHHHHHHHHHHSS-PPPHHHHHHHHHHHT---TTTTSHHHHHHHHHHHHHHH-TT--SS---HHHHHHHHHHHHHHH-

pLDDT: mean 95.63, std 5.66, range [65.06, 98.94]